Protein AF-A0A7S0G4Y9-F1 (afdb_monomer_lite)

pLDDT: mean 78.62, std 12.66, range [40.06, 92.81]

Secondary structure (DSSP, 8-state):
-HHHHHHHHHHHHH----SS-HHHHHHHHHHHHHHHHHHHHHHHHHHSPSSHHHHHHHHHHHHHHHHHHHHHHHHHHHHH---GGGHHHHHHHHHHHHHHHHHIIIIIGGGS------TTS-HHHHHHHHHHHHHHHHHHHHHHHHHHHS-GGG-TTHHHHHHHHHHHHHHHHHHHHHHHHHHH--

Foldseek 3Di:
DLVVLQVQLVVLVPDPDPDQCNLLSNLSSLLSNLQSLLVVLQVCLVPDDDDPSSLVSLVSSLVSLVSSLLSLLLNLLCLLDVDPVPVVSSVVSSVVLVVLLQCQLPPVLVVLQDFDPRPPDDRNSRSSSVSSVLSSLVSSLVSLVSLCPDDPPPDDCNVVSVVSNVVSVVVNVVSSVVSVVVVVVD

Sequence (186 aa):
LSLESILFFAVVSRSQDPYAHEGIARAFSLIFLFQSAAAFSCVLSLQSFEGMFSEVVATASAFFIIATLFVCIPGAALVAIPEMRYRVWKTALTLVNIVALFFSAMIVGPKIGTTLNLPYVTDTLQSRLVGAMFGALMMVLIASLIRLVRPPESLKGRSGAAVLASGTTFILLAGAVWAFLADDCQ

Radius of gyration: 17.57 Å; chains: 1; bounding box: 50×26×52 Å

Structure (mmCIF, N/CA/C/O backbone):
data_AF-A0A7S0G4Y9-F1
#
_entry.id   AF-A0A7S0G4Y9-F1
#
loop_
_atom_site.group_PDB
_atom_site.id
_atom_site.type_symbol
_atom_site.label_atom_id
_atom_site.label_alt_id
_atom_site.label_comp_id
_atom_site.label_asym_id
_atom_site.label_entity_id
_atom_site.label_seq_id
_atom_site.pdbx_PDB_ins_code
_atom_site.Cartn_x
_atom_site.Cartn_y
_atom_site.Cartn_z
_atom_site.occupancy
_atom_site.B_iso_or_equiv
_atom_site.auth_seq_id
_atom_site.auth_comp_id
_atom_site.auth_asym_id
_atom_site.auth_atom_id
_atom_site.pdbx_PDB_model_num
ATOM 1 N N . LEU A 1 1 ? 6.230 -10.897 12.586 1.00 50.62 1 LEU A N 1
ATOM 2 C CA . LEU A 1 1 ? 5.879 -9.973 11.486 1.00 50.62 1 LEU A CA 1
ATOM 3 C C . LEU A 1 1 ? 6.263 -8.513 11.757 1.00 50.62 1 LEU A C 1
ATOM 5 O O . LEU A 1 1 ? 7.267 -8.086 11.217 1.00 50.62 1 LEU A O 1
ATOM 9 N N . SER A 1 2 ? 5.557 -7.745 12.603 1.00 42.41 2 SER A N 1
ATOM 10 C CA . SER A 1 2 ? 5.796 -6.287 12.736 1.00 42.41 2 SER A CA 1
ATOM 11 C C . SER A 1 2 ? 7.212 -5.922 13.209 1.00 42.41 2 SER A C 1
ATOM 13 O O . SER A 1 2 ? 7.844 -5.030 12.652 1.00 42.41 2 SER A O 1
ATOM 15 N N . LEU A 1 3 ? 7.758 -6.651 14.190 1.00 40.06 3 LEU A N 1
ATOM 16 C CA . LEU A 1 3 ? 9.147 -6.474 14.639 1.00 40.06 3 LEU A CA 1
ATOM 17 C C . LEU A 1 3 ? 10.171 -6.885 13.570 1.00 40.06 3 LEU A C 1
ATOM 19 O O . LEU A 1 3 ? 11.186 -6.216 13.406 1.00 40.06 3 LEU A O 1
ATOM 23 N N . GLU A 1 4 ? 9.893 -7.942 12.806 1.00 46.44 4 GLU A N 1
ATOM 24 C CA . GLU A 1 4 ? 10.764 -8.409 11.717 1.00 46.44 4 GLU A CA 1
ATOM 25 C C . GLU A 1 4 ? 10.789 -7.410 10.561 1.00 46.44 4 GLU A C 1
ATOM 27 O O . GLU A 1 4 ? 11.847 -7.136 10.008 1.00 46.44 4 GLU A O 1
ATOM 32 N N . SER A 1 5 ? 9.650 -6.805 10.235 1.00 53.88 5 SER A N 1
ATOM 33 C CA . SER A 1 5 ? 9.530 -5.754 9.225 1.00 53.88 5 SER A CA 1
ATOM 34 C C . SER A 1 5 ? 10.245 -4.460 9.639 1.00 53.88 5 SER A C 1
ATOM 36 O O . SER A 1 5 ? 10.890 -3.827 8.802 1.00 53.88 5 SER A O 1
ATOM 38 N N . ILE A 1 6 ? 10.211 -4.094 10.928 1.00 52.88 6 ILE A N 1
ATOM 39 C CA . ILE A 1 6 ? 10.985 -2.967 11.482 1.00 52.88 6 ILE A CA 1
ATOM 40 C C . ILE A 1 6 ? 12.492 -3.265 11.443 1.00 52.88 6 ILE A C 1
ATOM 42 O O . ILE A 1 6 ? 13.283 -2.409 11.043 1.00 52.88 6 ILE A O 1
ATOM 46 N N . LEU A 1 7 ? 12.900 -4.483 11.807 1.00 49.75 7 LEU A N 1
ATOM 47 C CA . LEU A 1 7 ? 14.296 -4.920 11.724 1.00 49.75 7 LEU A CA 1
ATOM 48 C C . LEU A 1 7 ? 14.783 -4.963 10.271 1.00 49.75 7 LEU A C 1
ATOM 50 O O . LEU A 1 7 ? 15.878 -4.488 9.980 1.00 49.75 7 LEU A O 1
ATOM 54 N N . PHE A 1 8 ? 13.954 -5.439 9.343 1.00 59.69 8 PHE A N 1
ATOM 55 C CA . PHE A 1 8 ? 14.255 -5.430 7.914 1.00 59.69 8 PHE A CA 1
ATOM 56 C C . PHE A 1 8 ? 14.412 -3.996 7.387 1.00 59.69 8 PHE A C 1
ATOM 58 O O . PHE A 1 8 ? 15.362 -3.716 6.658 1.00 59.69 8 PHE A O 1
ATOM 65 N N . PHE A 1 9 ? 13.565 -3.052 7.820 1.00 56.75 9 PHE A N 1
ATOM 66 C CA . PHE A 1 9 ? 13.752 -1.626 7.533 1.00 56.75 9 PHE A CA 1
ATOM 67 C C . PHE A 1 9 ? 15.085 -1.088 8.067 1.00 56.75 9 PHE A C 1
ATOM 69 O O . PHE A 1 9 ? 15.824 -0.420 7.335 1.00 56.75 9 PHE A O 1
ATOM 76 N N . ALA A 1 10 ? 15.417 -1.383 9.324 1.00 51.41 10 ALA A N 1
ATOM 77 C CA . ALA A 1 10 ? 16.649 -0.924 9.959 1.00 51.41 10 ALA A CA 1
ATOM 78 C C . ALA A 1 10 ? 17.910 -1.483 9.269 1.00 51.41 10 ALA A C 1
ATOM 80 O O . ALA A 1 10 ? 18.903 -0.771 9.122 1.00 51.41 10 ALA A O 1
ATOM 81 N N . VAL A 1 11 ? 17.860 -2.730 8.794 1.00 54.97 11 VAL A N 1
ATOM 82 C CA . VAL A 1 11 ? 18.956 -3.371 8.051 1.00 54.97 11 VAL A CA 1
ATOM 83 C C . VAL A 1 11 ? 19.083 -2.789 6.640 1.00 54.97 11 VAL A C 1
ATOM 85 O O . VAL A 1 11 ? 20.169 -2.359 6.254 1.00 54.97 11 VAL A O 1
ATOM 88 N N . VAL A 1 12 ? 17.979 -2.690 5.893 1.00 59.25 12 VAL A N 1
ATOM 89 C CA . VAL A 1 12 ? 17.970 -2.161 4.515 1.00 59.25 12 VAL A CA 1
ATOM 90 C C . VAL A 1 12 ? 18.348 -0.678 4.464 1.00 59.25 12 VAL A C 1
ATOM 92 O O . VAL A 1 12 ? 18.997 -0.231 3.522 1.00 59.25 12 VAL A O 1
ATOM 95 N N . SER A 1 13 ? 17.973 0.107 5.476 1.00 55.97 13 SER A N 1
ATOM 96 C CA . SER A 1 13 ? 18.358 1.524 5.559 1.00 55.97 13 SER A CA 1
ATOM 97 C C . SER A 1 13 ? 19.846 1.734 5.865 1.00 55.97 13 SER A C 1
ATOM 99 O O . SER A 1 13 ? 20.377 2.795 5.535 1.00 55.97 13 SER A O 1
ATOM 101 N N . ARG A 1 14 ? 20.528 0.735 6.448 1.00 53.78 14 ARG A N 1
ATOM 102 C CA . ARG A 1 14 ? 21.974 0.764 6.720 1.00 53.78 14 ARG A CA 1
ATOM 103 C C . ARG A 1 14 ? 22.836 0.106 5.637 1.00 53.78 14 ARG A C 1
ATOM 105 O O . ARG A 1 14 ? 24.019 0.430 5.566 1.00 53.78 14 ARG A O 1
ATOM 112 N N . SER A 1 15 ? 22.295 -0.783 4.801 1.00 48.94 15 SER A N 1
ATOM 113 C CA . SER A 1 15 ? 23.057 -1.422 3.718 1.00 48.94 15 SER A CA 1
ATOM 114 C C . SER A 1 15 ? 23.326 -0.436 2.571 1.00 48.94 15 SER A C 1
ATOM 116 O O . SER A 1 15 ? 22.423 -0.103 1.804 1.00 48.94 15 SER A O 1
ATOM 118 N N . GLN A 1 16 ? 24.567 0.041 2.460 1.00 47.16 16 GLN A N 1
ATOM 119 C CA . GLN A 1 16 ? 25.037 0.962 1.418 1.00 47.16 16 GLN A CA 1
ATOM 120 C C . GLN A 1 16 ? 25.515 0.217 0.157 1.00 47.16 16 GLN A C 1
ATOM 122 O O . GLN A 1 16 ? 26.682 0.331 -0.206 1.00 47.16 16 GLN A O 1
ATOM 127 N N . ASP A 1 17 ? 24.650 -0.544 -0.523 1.00 42.66 17 ASP A N 1
ATOM 128 C CA . ASP A 1 17 ? 25.013 -1.096 -1.839 1.00 42.66 17 ASP A CA 1
ATOM 129 C C . ASP A 1 17 ? 24.678 -0.092 -2.965 1.00 42.66 17 ASP A C 1
ATOM 131 O O . ASP A 1 17 ? 23.501 0.210 -3.194 1.00 42.66 17 ASP A O 1
ATOM 135 N N . PRO A 1 18 ? 25.682 0.445 -3.693 1.00 44.56 18 PRO A N 1
ATOM 136 C CA . PRO A 1 18 ? 25.530 1.640 -4.533 1.00 44.56 18 PRO A CA 1
ATOM 137 C C . PRO A 1 18 ? 24.870 1.410 -5.903 1.00 44.56 18 PRO A C 1
ATOM 139 O O . PRO A 1 18 ? 24.766 2.345 -6.699 1.00 44.56 18 PRO A O 1
ATOM 142 N N . TYR A 1 19 ? 24.394 0.203 -6.222 1.00 46.56 19 TYR A N 1
ATOM 143 C CA . TYR A 1 19 ? 23.909 -0.106 -7.569 1.00 46.56 19 TYR A CA 1
ATOM 144 C C . TYR A 1 19 ? 22.408 -0.463 -7.620 1.00 46.56 19 TYR A C 1
ATOM 146 O O . TYR A 1 19 ? 21.954 -1.526 -7.212 1.00 46.56 19 TYR A O 1
ATOM 154 N N . ALA A 1 20 ? 21.644 0.448 -8.232 1.00 47.75 20 ALA A N 1
ATOM 155 C CA . ALA A 1 20 ? 20.353 0.260 -8.915 1.00 47.75 20 ALA A CA 1
ATOM 156 C C . ALA A 1 20 ? 19.067 -0.046 -8.113 1.00 47.75 20 ALA A C 1
ATOM 158 O O . ALA A 1 20 ? 17.983 0.063 -8.698 1.00 47.75 20 ALA A O 1
ATOM 159 N N . HIS A 1 21 ? 19.113 -0.361 -6.814 1.00 58.59 21 HIS A N 1
ATOM 160 C CA . HIS A 1 21 ? 17.891 -0.702 -6.052 1.00 58.59 21 HIS A CA 1
ATOM 161 C C . HIS A 1 21 ? 17.623 0.135 -4.798 1.00 58.59 21 HIS A C 1
ATOM 163 O O . HIS A 1 21 ? 16.581 -0.046 -4.174 1.00 58.59 21 HIS A O 1
ATOM 169 N N . GLU A 1 22 ? 18.469 1.116 -4.485 1.00 66.31 22 GLU A N 1
ATOM 170 C CA . GLU A 1 22 ? 18.363 1.936 -3.269 1.00 66.31 22 GLU A CA 1
ATOM 171 C C . GLU A 1 22 ? 17.001 2.645 -3.131 1.00 66.31 22 GLU A C 1
ATOM 173 O O . GLU A 1 22 ? 16.383 2.618 -2.070 1.00 66.31 22 GLU A O 1
ATOM 178 N N . GLY A 1 23 ? 16.473 3.220 -4.220 1.00 68.44 23 GLY A N 1
ATOM 179 C CA . GLY A 1 23 ? 15.169 3.894 -4.199 1.00 68.44 23 GLY A CA 1
ATOM 180 C C . GLY A 1 23 ? 13.991 2.943 -3.967 1.00 68.44 23 GLY A C 1
ATOM 181 O O . GLY A 1 23 ? 13.080 3.266 -3.209 1.00 68.44 23 GLY A O 1
ATOM 182 N N . ILE A 1 24 ? 14.018 1.762 -4.593 1.00 74.19 24 ILE A N 1
ATOM 183 C CA . ILE A 1 24 ? 12.978 0.734 -4.431 1.00 74.19 24 ILE A CA 1
ATOM 184 C C . ILE A 1 24 ? 13.040 0.163 -3.012 1.00 74.19 24 ILE A C 1
ATOM 186 O O . ILE A 1 24 ? 12.021 0.103 -2.331 1.00 74.19 24 ILE A O 1
ATOM 190 N N . ALA A 1 25 ? 14.239 -0.196 -2.552 1.00 74.25 25 ALA A N 1
ATOM 191 C CA . ALA A 1 25 ? 14.470 -0.752 -1.228 1.00 74.25 25 ALA A CA 1
ATOM 192 C C . ALA A 1 25 ? 14.025 0.217 -0.123 1.00 74.25 25 ALA A C 1
ATOM 194 O O . ALA A 1 25 ? 13.313 -0.200 0.783 1.00 74.25 25 ALA A O 1
ATOM 195 N N . ARG A 1 26 ? 14.342 1.515 -0.245 1.00 76.69 26 ARG A N 1
ATOM 196 C CA . ARG A 1 26 ? 13.870 2.563 0.678 1.00 76.69 26 ARG A CA 1
ATOM 197 C C . ARG A 1 26 ? 12.352 2.736 0.673 1.00 76.69 26 ARG A C 1
ATOM 199 O O . ARG A 1 26 ? 11.760 2.931 1.727 1.00 76.69 26 ARG A O 1
ATOM 206 N N . ALA A 1 27 ? 11.713 2.678 -0.495 1.00 79.88 27 ALA A N 1
ATOM 207 C CA . ALA A 1 27 ? 10.259 2.791 -0.577 1.00 79.88 27 ALA A CA 1
ATOM 208 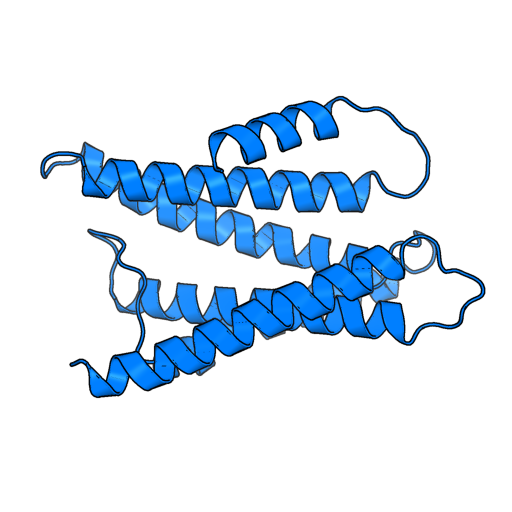C C . ALA A 1 27 ? 9.571 1.589 0.088 1.00 79.88 27 ALA A C 1
ATOM 210 O O . ALA A 1 27 ? 8.699 1.779 0.931 1.00 79.88 27 ALA A O 1
ATOM 211 N N . PHE A 1 28 ? 9.999 0.361 -0.228 1.00 76.25 28 PHE A N 1
ATOM 212 C CA . PHE A 1 28 ? 9.459 -0.845 0.407 1.00 76.25 28 PHE A CA 1
ATOM 213 C C . PHE A 1 28 ? 9.726 -0.876 1.902 1.00 76.25 28 PHE A C 1
ATOM 215 O O . PHE A 1 28 ? 8.842 -1.233 2.673 1.00 76.25 28 PHE A O 1
ATOM 222 N N . SER A 1 29 ? 10.921 -0.477 2.325 1.00 79.00 29 SER A N 1
ATOM 223 C CA . SER A 1 29 ? 11.265 -0.464 3.733 1.00 79.00 29 SER A CA 1
ATOM 224 C C . SER A 1 29 ? 10.370 0.526 4.502 1.00 79.00 29 SER A C 1
ATOM 226 O O . SER A 1 29 ? 9.847 0.168 5.556 1.00 79.00 29 SER A O 1
ATOM 228 N N . LEU A 1 30 ? 10.129 1.732 3.973 1.00 82.94 30 LEU A N 1
ATOM 229 C CA . LEU A 1 30 ? 9.201 2.702 4.573 1.00 82.94 30 LEU A CA 1
ATOM 230 C C . LEU A 1 30 ? 7.753 2.190 4.605 1.00 82.94 30 LEU A C 1
ATOM 232 O O . LEU A 1 30 ? 7.069 2.378 5.609 1.00 82.94 30 LEU A O 1
ATOM 236 N N . ILE A 1 31 ? 7.296 1.509 3.546 1.00 84.50 31 ILE A N 1
ATOM 237 C CA . ILE A 1 31 ? 5.980 0.844 3.518 1.00 84.50 31 ILE A CA 1
ATOM 238 C C . ILE A 1 31 ? 5.890 -0.181 4.654 1.00 84.50 31 ILE A C 1
ATOM 240 O O . ILE A 1 31 ? 4.937 -0.148 5.428 1.00 84.50 31 ILE A O 1
ATOM 244 N N . PHE A 1 32 ? 6.897 -1.046 4.802 1.00 81.50 32 PHE A N 1
ATOM 245 C CA . PHE A 1 32 ? 6.936 -2.047 5.868 1.00 81.50 32 PHE A CA 1
ATOM 246 C C . PHE A 1 32 ? 6.955 -1.421 7.264 1.00 81.50 32 PHE A C 1
ATOM 248 O O . PHE A 1 32 ? 6.251 -1.906 8.152 1.00 81.50 32 PHE A O 1
ATOM 255 N N . LEU A 1 33 ? 7.719 -0.344 7.461 1.00 85.81 33 LEU A N 1
ATOM 256 C CA . LEU A 1 33 ? 7.771 0.387 8.725 1.00 85.81 33 LEU A CA 1
ATOM 257 C C . LEU A 1 33 ? 6.390 0.933 9.102 1.00 85.81 33 LEU A C 1
ATOM 259 O O . LEU A 1 33 ? 5.911 0.672 10.206 1.00 85.81 33 LEU A O 1
ATOM 263 N N . PHE A 1 34 ? 5.735 1.652 8.187 1.00 88.88 34 PHE A N 1
ATOM 264 C CA . PHE A 1 34 ? 4.433 2.258 8.459 1.00 88.88 34 PHE A CA 1
ATOM 265 C C . PHE A 1 34 ? 3.315 1.224 8.591 1.00 88.88 34 PHE A C 1
ATOM 267 O O . PHE A 1 34 ? 2.492 1.359 9.491 1.00 88.88 34 PHE A O 1
ATOM 274 N N . GLN A 1 35 ? 3.316 0.145 7.804 1.00 87.00 35 GLN A N 1
ATOM 275 C CA . GLN A 1 35 ? 2.364 -0.955 8.002 1.00 87.00 35 GLN A CA 1
ATOM 276 C C . GLN A 1 35 ? 2.541 -1.628 9.364 1.00 87.00 35 GLN A C 1
ATOM 278 O O . GLN A 1 35 ? 1.561 -1.919 10.047 1.00 87.00 35 GLN A O 1
ATOM 283 N N . SER A 1 36 ? 3.787 -1.845 9.784 1.00 84.75 36 SER A N 1
ATOM 284 C CA . SER A 1 36 ? 4.087 -2.461 11.079 1.00 84.75 36 SER A CA 1
ATOM 285 C C . SER A 1 36 ? 3.679 -1.562 12.238 1.00 84.75 36 SER A C 1
ATOM 287 O O . SER A 1 36 ? 3.105 -2.053 13.208 1.00 84.75 36 SER A O 1
ATOM 289 N N . ALA A 1 37 ? 3.932 -0.254 12.123 1.00 86.94 37 ALA A N 1
ATOM 290 C CA . ALA A 1 37 ? 3.493 0.744 13.091 1.00 86.94 37 ALA A CA 1
ATOM 291 C C . ALA A 1 37 ? 1.960 0.827 13.149 1.00 86.94 37 ALA A C 1
ATOM 293 O O . ALA A 1 37 ? 1.395 0.786 14.236 1.00 86.94 37 ALA A O 1
ATOM 294 N N . ALA A 1 38 ? 1.283 0.836 11.996 1.00 87.56 38 ALA A N 1
ATOM 295 C CA . ALA A 1 38 ? -0.175 0.813 11.919 1.00 87.56 38 ALA A CA 1
ATOM 296 C C . ALA A 1 38 ? -0.766 -0.419 12.615 1.00 87.56 38 ALA A C 1
ATOM 298 O O . ALA A 1 38 ? -1.675 -0.280 13.435 1.00 87.56 38 ALA A O 1
ATOM 299 N N . ALA A 1 39 ? -0.232 -1.609 12.325 1.00 86.25 39 ALA A N 1
ATOM 300 C CA . ALA A 1 39 ? -0.673 -2.859 12.934 1.00 86.25 39 ALA A CA 1
ATOM 301 C C . ALA A 1 39 ? -0.412 -2.877 14.446 1.00 86.25 39 ALA A C 1
ATOM 303 O O . ALA A 1 39 ? -1.293 -3.249 15.216 1.00 86.25 39 ALA A O 1
ATOM 304 N N . PHE A 1 40 ? 0.773 -2.437 14.881 1.00 87.12 40 PHE A N 1
ATOM 305 C CA . PHE A 1 40 ? 1.121 -2.355 16.298 1.00 87.12 40 PHE A CA 1
ATOM 306 C C . PHE A 1 40 ? 0.202 -1.391 17.055 1.00 87.12 40 PHE A C 1
ATOM 308 O O . PHE A 1 40 ? -0.350 -1.762 18.087 1.00 87.12 40 PHE A O 1
ATOM 315 N N . SER A 1 41 ? -0.022 -0.192 16.513 1.00 86.88 41 SER A N 1
ATOM 316 C CA . SER A 1 41 ? -0.965 0.774 17.073 1.00 86.88 41 SER A CA 1
ATOM 317 C C . SER A 1 41 ? -2.386 0.208 17.118 1.00 86.88 41 SER A C 1
ATOM 319 O O . SER A 1 41 ? -3.021 0.264 18.160 1.00 86.88 41 SER A O 1
ATOM 321 N N . CYS A 1 42 ? -2.871 -0.431 16.052 1.00 86.75 42 CYS A N 1
ATOM 322 C CA . CYS A 1 42 ? -4.204 -1.042 16.053 1.00 86.75 42 CYS A CA 1
ATOM 323 C C . CYS A 1 42 ? -4.353 -2.090 17.173 1.00 86.75 42 CYS A C 1
ATOM 325 O O . CYS A 1 42 ? -5.282 -2.020 17.980 1.00 86.75 42 CYS A O 1
ATOM 327 N N . VAL A 1 43 ? -3.388 -3.008 17.297 1.00 86.50 43 VAL A N 1
ATOM 328 C CA . VAL A 1 43 ? -3.390 -4.022 18.363 1.00 86.50 43 VAL A CA 1
ATOM 329 C C . VAL A 1 43 ? -3.357 -3.371 19.745 1.00 86.50 43 VAL A C 1
ATOM 331 O O . VAL A 1 43 ? -4.126 -3.768 20.616 1.00 86.50 43 VAL A O 1
ATOM 334 N N . LEU A 1 44 ? -2.523 -2.349 19.950 1.00 86.62 44 LEU A N 1
ATOM 335 C CA . LEU A 1 44 ? -2.474 -1.627 21.220 1.00 86.62 44 LEU A CA 1
ATOM 336 C C . LEU A 1 44 ? -3.803 -0.941 21.551 1.00 86.62 44 LEU A C 1
ATOM 338 O O . LEU A 1 44 ? -4.226 -1.015 22.701 1.00 86.62 44 LEU A O 1
ATOM 342 N N . SER A 1 45 ? -4.479 -0.320 20.580 1.00 84.88 45 SER A N 1
ATOM 343 C CA . SER A 1 45 ? -5.793 0.292 20.829 1.00 84.88 45 SER A 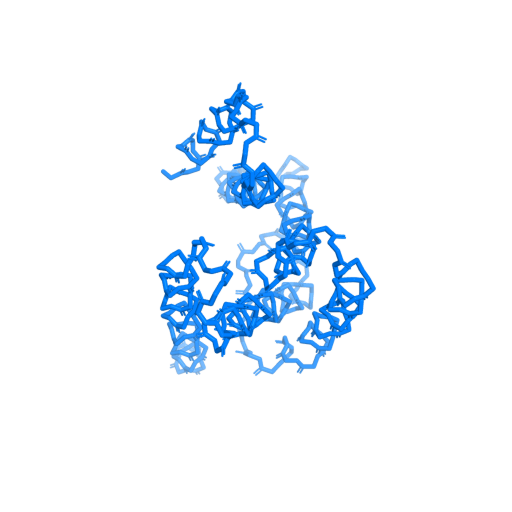CA 1
ATOM 344 C C . SER A 1 45 ? -6.849 -0.742 21.216 1.00 84.88 45 SER A C 1
ATOM 346 O O . SER A 1 45 ? -7.644 -0.495 22.114 1.00 84.88 45 SER A O 1
ATOM 348 N N . LEU A 1 46 ? -6.813 -1.932 20.611 1.00 83.81 46 LEU A N 1
ATOM 349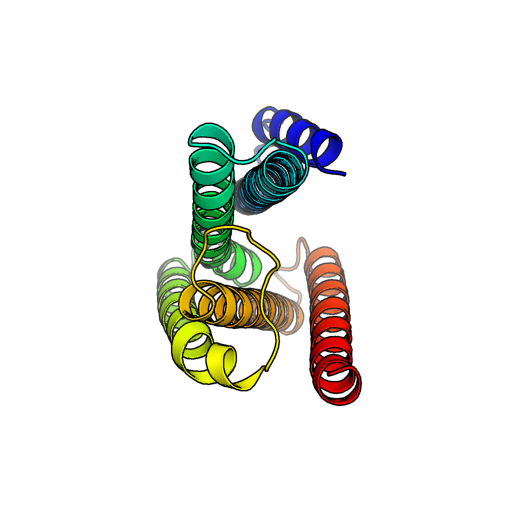 C CA . LEU A 1 46 ? -7.762 -3.003 20.922 1.00 83.81 46 LEU A CA 1
ATOM 350 C C . LEU A 1 46 ? -7.511 -3.649 22.293 1.00 83.81 46 LEU A C 1
ATOM 352 O O . LEU A 1 46 ? -8.439 -4.171 22.898 1.00 83.81 46 LEU A O 1
ATOM 356 N N . GLN A 1 47 ? -6.263 -3.649 22.769 1.00 85.38 47 GLN A N 1
ATOM 357 C CA . GLN A 1 47 ? -5.872 -4.263 24.047 1.00 85.38 47 GLN A CA 1
ATOM 358 C C . GLN A 1 47 ? -5.852 -3.271 25.221 1.00 85.38 47 GLN A C 1
ATOM 360 O O . GLN A 1 47 ? -5.736 -3.683 26.374 1.00 85.38 47 GLN A O 1
ATOM 365 N N . SER A 1 48 ? -5.931 -1.967 24.950 1.00 78.19 48 SER A N 1
ATOM 366 C CA . SER A 1 48 ? -5.944 -0.932 25.986 1.00 78.19 48 SER A CA 1
ATOM 367 C C . SER A 1 48 ? -7.362 -0.708 26.509 1.00 78.19 48 SER A C 1
ATOM 369 O O . SER A 1 48 ? -8.316 -0.705 25.735 1.00 78.19 48 SER A O 1
ATOM 371 N N . PHE A 1 49 ? -7.500 -0.468 27.817 1.00 72.50 49 PHE A N 1
ATOM 372 C CA . PHE A 1 49 ? -8.774 -0.052 28.414 1.00 72.50 49 PHE A CA 1
ATOM 373 C C . PHE A 1 49 ? -9.282 1.256 27.786 1.00 72.50 49 PHE A C 1
ATOM 375 O O . PHE A 1 49 ? -8.484 2.098 27.360 1.00 72.50 49 PHE A O 1
ATOM 382 N N . GLU A 1 50 ? -10.606 1.425 27.750 1.00 74.44 50 GLU A N 1
ATOM 383 C CA . GLU A 1 50 ? -11.252 2.623 27.207 1.00 74.44 50 GLU A CA 1
ATOM 384 C C . GLU A 1 50 ? -10.704 3.893 27.874 1.00 74.44 50 GLU A C 1
ATOM 386 O O . GLU A 1 50 ? -10.655 4.014 29.101 1.00 74.44 50 GLU A O 1
ATOM 391 N N . GLY A 1 51 ? -10.256 4.846 27.057 1.00 77.31 51 GLY A N 1
ATOM 392 C CA . GLY A 1 51 ? -9.674 6.096 27.530 1.00 77.31 51 GLY A CA 1
ATOM 393 C C . GLY A 1 51 ? -8.888 6.831 26.449 1.00 77.31 51 GLY A C 1
ATOM 394 O O . GLY A 1 51 ? -8.659 6.313 25.356 1.00 77.31 51 GLY A O 1
ATOM 395 N N . MET A 1 52 ? -8.420 8.036 26.789 1.00 81.44 52 MET A N 1
ATOM 396 C CA . MET A 1 52 ? -7.721 8.952 25.872 1.00 81.44 52 MET A CA 1
ATOM 397 C C . MET A 1 52 ? -6.505 8.302 25.185 1.00 81.44 52 MET A C 1
ATOM 399 O O . MET A 1 52 ? -6.203 8.592 24.032 1.00 81.44 52 MET A O 1
ATOM 403 N N . PHE A 1 53 ? -5.817 7.383 25.870 1.00 83.56 53 PHE A N 1
ATOM 404 C CA . PHE A 1 53 ? -4.693 6.642 25.295 1.00 83.56 53 PHE A CA 1
ATOM 405 C C . PHE A 1 53 ? -5.123 5.721 24.142 1.00 83.56 53 PHE A C 1
ATOM 407 O O . PHE A 1 53 ? -4.455 5.694 23.110 1.00 83.56 53 PHE A O 1
ATOM 414 N N . SER A 1 54 ? -6.248 5.011 24.280 1.00 83.00 54 SER A N 1
ATOM 415 C CA . SER A 1 54 ? -6.745 4.106 23.237 1.00 83.00 54 SER A CA 1
ATOM 416 C C . SER A 1 54 ? -7.172 4.874 21.976 1.00 83.00 54 SER A C 1
ATOM 418 O O . SER A 1 54 ? -6.805 4.490 20.865 1.00 83.00 54 SER A O 1
ATOM 420 N N . GLU A 1 55 ? -7.818 6.035 22.144 1.00 84.50 55 GLU A N 1
ATOM 421 C CA . GLU A 1 55 ? -8.163 6.956 21.047 1.00 84.50 55 GLU A CA 1
ATOM 422 C C . GLU A 1 55 ? -6.930 7.477 20.292 1.00 84.50 55 GLU A C 1
ATOM 424 O O . GLU A 1 55 ? -6.870 7.435 19.058 1.00 84.50 55 GLU A O 1
ATOM 429 N N . VAL A 1 56 ? -5.915 7.953 21.022 1.00 87.31 56 VAL A N 1
ATOM 430 C CA . VAL A 1 56 ? -4.671 8.466 20.420 1.00 87.31 56 VAL A CA 1
ATOM 431 C C . VAL A 1 56 ? -3.953 7.368 19.637 1.00 87.31 56 VAL A C 1
ATOM 433 O O . VAL A 1 56 ? -3.419 7.603 18.553 1.00 87.31 56 VAL A O 1
ATOM 436 N N . VAL A 1 57 ? -3.958 6.143 20.152 1.00 87.38 57 VAL A N 1
ATOM 437 C CA . VAL A 1 57 ? -3.301 5.014 19.496 1.00 87.38 57 VAL A CA 1
ATOM 438 C C . VAL A 1 57 ? -4.090 4.537 18.264 1.00 87.38 57 VAL A C 1
ATOM 440 O O . VAL A 1 57 ? -3.481 4.248 17.230 1.00 87.38 57 VAL A O 1
ATOM 443 N N . ALA A 1 58 ? -5.423 4.519 18.309 1.00 85.31 58 ALA A N 1
ATOM 444 C CA . ALA A 1 58 ? -6.250 4.166 17.153 1.00 85.31 58 ALA A CA 1
ATOM 445 C C . ALA A 1 58 ? -6.130 5.198 16.017 1.00 85.31 58 ALA A C 1
ATOM 447 O O . ALA A 1 58 ? -5.950 4.842 14.847 1.00 85.31 58 ALA A O 1
ATOM 448 N N . THR A 1 59 ? -6.135 6.488 16.358 1.00 88.06 59 THR A N 1
ATOM 449 C CA . THR A 1 59 ? -5.901 7.572 15.389 1.00 88.06 59 THR A CA 1
ATOM 450 C C . THR A 1 59 ? -4.484 7.530 14.813 1.00 88.06 59 THR A C 1
ATOM 452 O O . THR A 1 59 ? -4.310 7.721 13.605 1.00 88.06 59 THR A O 1
ATOM 455 N N . ALA A 1 60 ? -3.474 7.183 15.620 1.00 89.06 60 ALA A N 1
ATOM 456 C CA . ALA A 1 60 ? -2.117 6.937 15.132 1.00 89.06 60 ALA A CA 1
ATOM 457 C C . ALA A 1 60 ? -2.064 5.773 14.127 1.00 89.06 60 ALA A C 1
ATOM 459 O O . ALA A 1 60 ? -1.369 5.875 13.115 1.00 89.06 60 ALA A O 1
ATOM 460 N N . SER A 1 61 ? -2.836 4.700 14.342 1.00 89.25 61 SER A N 1
ATOM 461 C CA . SER A 1 61 ? -2.941 3.600 13.373 1.00 89.25 61 SER A CA 1
ATOM 462 C C . SER A 1 61 ? -3.463 4.087 12.017 1.00 89.25 61 SER A C 1
ATOM 464 O O . SER A 1 61 ? -2.819 3.855 10.990 1.00 89.25 61 SER A O 1
ATOM 466 N N . ALA A 1 62 ? -4.562 4.849 12.008 1.00 89.25 62 ALA A N 1
ATOM 467 C CA . ALA A 1 62 ? -5.107 5.437 10.783 1.00 89.25 62 ALA A CA 1
ATOM 468 C C . ALA A 1 62 ? -4.092 6.360 10.084 1.00 89.25 62 ALA A C 1
ATOM 470 O O . ALA A 1 62 ? -3.925 6.291 8.863 1.00 89.25 62 ALA A O 1
ATOM 471 N N . PHE A 1 63 ? -3.356 7.173 10.848 1.00 92.38 63 PHE A N 1
ATOM 472 C CA . PHE A 1 63 ? -2.289 8.018 10.312 1.00 92.38 63 PHE A CA 1
ATOM 473 C C . PHE A 1 63 ? -1.181 7.198 9.634 1.00 92.38 63 PHE A C 1
ATOM 475 O O . PHE A 1 63 ? -0.775 7.521 8.517 1.00 92.38 63 PHE A O 1
ATOM 482 N N . PHE A 1 64 ? -0.720 6.108 10.253 1.00 92.81 64 PHE A N 1
ATOM 483 C CA . PHE A 1 64 ? 0.299 5.240 9.659 1.00 92.81 64 PHE A CA 1
ATOM 484 C C . PHE A 1 64 ? -0.199 4.500 8.410 1.00 92.81 64 PHE A C 1
ATOM 486 O O . PHE A 1 64 ? 0.571 4.326 7.459 1.00 92.81 64 PHE A O 1
ATOM 493 N N . ILE A 1 65 ? -1.480 4.121 8.349 1.00 89.69 65 ILE A N 1
ATOM 494 C CA . ILE A 1 65 ? -2.090 3.584 7.119 1.00 89.69 65 ILE A CA 1
ATOM 495 C C . ILE A 1 65 ? -2.023 4.638 6.010 1.00 89.69 65 ILE A C 1
ATOM 497 O O . ILE A 1 65 ? -1.537 4.352 4.916 1.00 89.69 65 ILE A O 1
ATOM 501 N N . ILE A 1 66 ? -2.431 5.875 6.294 1.00 92.06 66 ILE A N 1
ATOM 502 C CA . ILE A 1 66 ? -2.379 6.981 5.329 1.00 92.06 66 ILE A CA 1
ATOM 503 C C . ILE A 1 66 ? -0.936 7.247 4.874 1.00 92.06 66 ILE A C 1
ATOM 505 O O . ILE A 1 66 ? -0.680 7.366 3.675 1.00 92.06 66 ILE A O 1
ATOM 509 N N . ALA A 1 67 ? 0.025 7.275 5.799 1.00 91.62 67 ALA A N 1
ATOM 510 C CA . ALA A 1 67 ? 1.440 7.435 5.473 1.00 91.62 67 ALA A CA 1
ATOM 511 C C . ALA A 1 67 ? 1.938 6.313 4.548 1.00 91.62 67 ALA A C 1
ATOM 513 O O . ALA A 1 67 ? 2.607 6.585 3.549 1.00 91.62 67 ALA A O 1
ATOM 514 N N . THR A 1 68 ? 1.545 5.064 4.818 1.00 89.94 68 THR A N 1
ATOM 515 C CA . THR A 1 68 ? 1.837 3.915 3.947 1.00 89.94 68 THR A CA 1
ATOM 516 C C . THR A 1 68 ? 1.307 4.152 2.534 1.00 89.94 68 THR A C 1
ATOM 518 O O . THR A 1 68 ? 2.048 3.995 1.562 1.00 89.94 68 THR A O 1
ATOM 521 N N . LEU A 1 69 ? 0.044 4.570 2.411 1.00 90.50 69 LEU A N 1
ATOM 522 C CA . LEU A 1 69 ? -0.601 4.844 1.127 1.00 90.50 69 LEU A CA 1
ATOM 523 C C . LEU A 1 69 ? 0.156 5.913 0.330 1.00 90.50 69 LEU A C 1
ATOM 525 O O . LEU A 1 69 ? 0.390 5.728 -0.864 1.00 90.50 69 LEU A O 1
ATOM 529 N N . PHE A 1 70 ? 0.614 6.983 0.985 1.00 90.38 70 PHE A N 1
ATOM 530 C CA . PHE A 1 70 ? 1.421 8.018 0.336 1.00 90.38 70 PHE A CA 1
ATOM 531 C C . PHE A 1 70 ? 2.785 7.513 -0.136 1.00 90.38 70 PHE A C 1
ATOM 533 O O . PHE A 1 70 ? 3.225 7.915 -1.212 1.00 90.38 70 PHE A O 1
ATOM 540 N N . VAL A 1 71 ? 3.447 6.620 0.608 1.00 89.25 71 VAL A N 1
ATOM 541 C CA . VAL A 1 71 ? 4.730 6.024 0.189 1.00 89.25 71 VAL A CA 1
ATOM 542 C C . VAL A 1 71 ? 4.546 5.016 -0.954 1.00 89.25 71 VAL A C 1
ATOM 544 O O . VAL A 1 71 ? 5.414 4.908 -1.828 1.00 89.25 71 VAL A O 1
ATOM 547 N N . CYS A 1 72 ? 3.403 4.326 -1.019 1.00 87.00 72 CYS A N 1
ATOM 548 C CA . CYS A 1 72 ? 3.079 3.417 -2.121 1.00 87.00 72 CYS A CA 1
ATOM 549 C C . CYS A 1 72 ? 3.055 4.119 -3.487 1.00 87.00 72 CYS A C 1
ATOM 551 O O . CYS A 1 72 ? 3.392 3.491 -4.489 1.00 87.00 72 CYS A O 1
ATOM 553 N N . ILE A 1 73 ? 2.723 5.412 -3.552 1.00 88.06 73 ILE A N 1
ATOM 554 C CA . ILE A 1 73 ? 2.644 6.173 -4.810 1.00 88.06 73 ILE A CA 1
ATOM 555 C C . ILE A 1 73 ? 4.019 6.273 -5.508 1.00 88.06 73 ILE A C 1
ATOM 557 O O . ILE A 1 73 ? 4.156 5.759 -6.628 1.00 88.06 73 ILE A O 1
ATOM 561 N N . PRO A 1 74 ? 5.065 6.878 -4.899 1.00 86.19 74 PRO A N 1
ATOM 562 C CA . PRO A 1 74 ? 6.397 6.901 -5.492 1.00 86.19 74 PRO A CA 1
ATOM 563 C C . PRO A 1 74 ? 7.026 5.502 -5.549 1.00 86.19 74 PRO A C 1
ATOM 565 O O . PRO A 1 74 ? 7.810 5.242 -6.464 1.00 86.19 74 PRO A O 1
ATOM 568 N N . GLY A 1 75 ? 6.671 4.597 -4.625 1.00 84.75 75 GLY A N 1
ATOM 569 C CA . GLY A 1 75 ? 7.106 3.198 -4.636 1.00 84.75 75 GLY A CA 1
ATOM 570 C C . GLY A 1 75 ? 6.649 2.448 -5.890 1.00 84.75 75 GLY A C 1
ATOM 571 O O . GLY A 1 75 ? 7.475 1.871 -6.594 1.00 84.75 75 GLY A O 1
ATOM 572 N N . ALA A 1 76 ? 5.365 2.529 -6.243 1.00 84.44 76 ALA A N 1
ATOM 573 C CA . ALA A 1 76 ? 4.818 1.920 -7.454 1.00 84.44 76 ALA A CA 1
ATOM 574 C C . ALA A 1 76 ? 5.439 2.524 -8.726 1.00 84.44 76 ALA A C 1
ATOM 576 O O . ALA A 1 76 ? 5.828 1.792 -9.636 1.00 84.44 76 ALA A O 1
ATOM 577 N N . ALA A 1 77 ? 5.629 3.847 -8.775 1.00 85.25 77 ALA A N 1
ATOM 578 C CA . ALA A 1 77 ? 6.292 4.497 -9.909 1.00 85.25 77 ALA A CA 1
ATOM 579 C C . ALA A 1 77 ? 7.759 4.041 -10.073 1.00 85.25 77 ALA A C 1
ATOM 581 O O . ALA A 1 77 ? 8.222 3.830 -11.195 1.00 85.25 77 ALA A O 1
ATOM 582 N N . LEU A 1 78 ? 8.483 3.847 -8.962 1.00 83.75 78 LEU A N 1
ATOM 583 C CA . LEU A 1 78 ? 9.839 3.283 -8.932 1.00 83.75 78 LEU A CA 1
ATOM 584 C C . LEU A 1 78 ? 9.887 1.813 -9.366 1.00 83.75 78 LEU A C 1
ATOM 586 O O . LEU A 1 78 ? 10.850 1.398 -10.014 1.00 83.75 78 LEU A O 1
ATOM 590 N N . VAL A 1 79 ? 8.868 1.027 -9.011 1.00 82.31 79 VAL A N 1
ATOM 591 C CA . VAL A 1 79 ? 8.741 -0.360 -9.466 1.00 82.31 79 VAL A CA 1
ATOM 592 C C . VAL A 1 79 ? 8.526 -0.397 -10.974 1.00 82.31 79 VAL A C 1
ATOM 594 O O . VAL A 1 79 ? 9.239 -1.146 -11.632 1.00 82.31 79 VAL A O 1
ATOM 597 N N . ALA A 1 80 ? 7.629 0.426 -11.524 1.00 83.00 80 ALA A N 1
ATOM 598 C CA . ALA A 1 80 ? 7.342 0.465 -12.959 1.00 83.00 80 ALA A CA 1
ATOM 599 C C . ALA A 1 80 ? 8.533 0.962 -13.798 1.00 83.00 80 ALA A C 1
ATOM 601 O O . ALA A 1 80 ? 8.851 0.384 -14.839 1.00 83.00 80 ALA A O 1
ATOM 602 N N . ILE A 1 81 ? 9.183 2.044 -13.353 1.00 82.62 81 ILE A N 1
ATOM 603 C CA . ILE A 1 81 ? 10.261 2.723 -14.081 1.00 82.62 81 ILE A CA 1
ATOM 604 C C . ILE A 1 81 ? 11.401 3.058 -13.103 1.00 82.62 81 ILE A C 1
ATOM 606 O O . ILE A 1 81 ? 11.417 4.141 -12.506 1.00 82.62 81 ILE A O 1
ATOM 610 N N . PRO A 1 82 ? 12.375 2.146 -12.924 1.00 74.31 82 PRO A N 1
ATOM 611 C CA . PRO A 1 82 ? 13.511 2.385 -12.039 1.00 74.31 82 PRO A CA 1
ATOM 612 C C . PRO A 1 82 ? 14.545 3.350 -12.638 1.00 74.31 82 PRO A C 1
ATOM 614 O O . PRO A 1 82 ? 15.348 3.921 -11.901 1.00 74.31 82 PRO A O 1
ATOM 617 N N . GLU A 1 83 ? 14.568 3.539 -13.963 1.00 77.62 83 GLU A N 1
ATOM 618 C CA . GLU A 1 83 ? 15.644 4.276 -14.622 1.00 77.62 83 GLU A CA 1
ATOM 619 C C . GLU A 1 83 ? 15.505 5.800 -14.466 1.00 77.62 83 GLU A C 1
ATOM 621 O O . GLU A 1 83 ? 14.508 6.408 -14.861 1.00 77.62 83 GLU A O 1
ATOM 626 N N . MET A 1 84 ? 16.577 6.452 -14.003 1.00 70.69 84 MET A N 1
ATOM 627 C CA . MET A 1 84 ? 16.644 7.913 -13.835 1.00 70.69 84 MET A CA 1
ATOM 628 C C . MET A 1 84 ? 16.467 8.703 -15.142 1.00 70.69 84 MET A C 1
ATOM 630 O O . MET A 1 84 ? 16.121 9.881 -15.092 1.00 70.69 84 MET A O 1
ATOM 634 N N . ARG A 1 85 ? 16.677 8.081 -16.310 1.00 75.62 85 ARG A N 1
ATOM 635 C CA . ARG A 1 85 ? 16.492 8.727 -17.624 1.00 75.62 85 ARG A CA 1
ATOM 636 C C . ARG A 1 85 ? 15.027 9.039 -17.948 1.00 75.62 85 ARG A C 1
ATOM 638 O O . ARG A 1 85 ? 14.754 9.930 -18.741 1.00 75.62 85 ARG A O 1
ATOM 645 N N . TYR A 1 86 ? 14.081 8.347 -17.314 1.00 78.00 86 TYR A N 1
ATOM 646 C CA . TYR A 1 86 ? 12.646 8.478 -17.584 1.00 78.00 86 TYR A CA 1
ATOM 647 C C . TYR A 1 86 ? 11.907 9.249 -16.478 1.00 78.00 86 TYR A C 1
ATOM 649 O O . TYR A 1 86 ? 10.772 8.919 -16.133 1.00 78.00 86 TYR A O 1
ATOM 657 N N . ARG A 1 87 ? 12.534 10.297 -15.918 1.00 80.00 87 ARG A N 1
ATOM 658 C CA . ARG A 1 87 ? 11.944 11.128 -14.846 1.00 80.00 87 ARG A CA 1
ATOM 659 C C . ARG A 1 87 ? 10.543 11.636 -15.184 1.00 80.00 87 ARG A C 1
ATOM 661 O O . ARG A 1 87 ? 9.663 11.538 -14.343 1.00 80.00 87 ARG A O 1
ATOM 668 N N . VAL A 1 88 ? 10.321 12.106 -16.413 1.00 85.12 88 VAL A N 1
ATOM 669 C CA . VAL A 1 88 ? 9.016 12.637 -16.850 1.00 85.12 88 VAL A CA 1
ATOM 670 C C . VAL A 1 88 ? 7.924 11.566 -16.778 1.00 85.12 88 VAL A C 1
ATOM 672 O O . VAL A 1 88 ? 6.879 11.793 -16.176 1.00 85.12 88 VAL A O 1
ATOM 675 N N . TRP A 1 89 ? 8.193 10.369 -17.305 1.00 84.19 89 TRP A N 1
ATOM 676 C CA . TRP A 1 89 ? 7.263 9.237 -17.244 1.00 84.19 89 TRP A CA 1
ATOM 677 C C . TRP A 1 89 ? 6.990 8.783 -15.810 1.00 84.19 89 TRP A C 1
ATOM 679 O O . TRP A 1 89 ? 5.859 8.449 -15.469 1.00 84.19 89 TRP A O 1
ATOM 689 N N . LYS A 1 90 ? 8.008 8.813 -14.947 1.00 83.38 90 LYS A N 1
ATOM 690 C CA . LYS A 1 90 ? 7.863 8.491 -13.526 1.00 83.38 90 LYS A CA 1
ATOM 691 C C . LYS A 1 90 ? 6.993 9.515 -12.786 1.00 83.38 90 LYS A C 1
ATOM 693 O O . LYS A 1 90 ? 6.165 9.126 -11.961 1.00 83.38 90 LYS A O 1
ATOM 698 N N . THR A 1 91 ? 7.140 10.804 -13.088 1.00 85.88 91 THR A N 1
ATOM 699 C CA . THR A 1 91 ? 6.274 11.857 -12.539 1.00 85.88 91 THR A CA 1
ATOM 700 C C . THR A 1 91 ? 4.842 11.702 -13.043 1.00 85.88 91 THR A C 1
ATOM 702 O O . THR A 1 91 ? 3.915 11.745 -12.240 1.00 85.88 91 THR A O 1
ATOM 705 N N . ALA A 1 92 ? 4.653 11.435 -14.339 1.00 87.50 92 ALA A N 1
ATOM 706 C CA . ALA A 1 92 ? 3.331 11.181 -14.909 1.00 87.50 92 ALA A CA 1
ATOM 707 C C . ALA A 1 92 ? 2.645 9.974 -14.243 1.00 87.50 92 ALA A C 1
ATOM 709 O O . ALA A 1 92 ? 1.499 10.084 -13.820 1.00 87.50 92 ALA A O 1
ATOM 710 N N . LEU A 1 93 ? 3.362 8.859 -14.055 1.00 86.75 93 LEU A N 1
ATOM 711 C CA . LEU A 1 93 ? 2.844 7.692 -13.330 1.00 86.75 93 LEU A CA 1
ATOM 712 C C . LEU A 1 93 ? 2.511 8.008 -11.869 1.00 86.75 93 LEU A C 1
ATOM 714 O O . LEU A 1 93 ? 1.482 7.566 -11.377 1.00 86.75 93 LEU A O 1
ATOM 718 N N . THR A 1 94 ? 3.343 8.794 -11.182 1.00 87.00 94 THR A N 1
ATOM 719 C CA . THR A 1 94 ? 3.051 9.261 -9.814 1.00 87.00 94 THR A CA 1
ATOM 720 C C . THR A 1 94 ? 1.736 10.046 -9.772 1.00 87.00 94 THR A C 1
ATOM 722 O O . THR A 1 94 ? 0.909 9.792 -8.903 1.00 87.00 94 THR A O 1
ATOM 725 N N . LEU A 1 95 ? 1.510 10.957 -10.725 1.00 88.62 95 LEU A N 1
ATOM 726 C CA . LEU A 1 95 ? 0.270 11.738 -10.809 1.00 88.62 95 LEU A CA 1
ATOM 727 C C . LEU A 1 95 ? -0.947 10.853 -11.094 1.00 88.62 95 LEU A C 1
ATOM 729 O O . LEU A 1 95 ? -1.961 10.975 -10.410 1.00 88.62 95 LEU A O 1
ATOM 733 N N . VAL A 1 96 ? -0.833 9.927 -12.050 1.00 88.75 96 VAL A N 1
ATOM 734 C CA . VAL A 1 96 ? -1.896 8.954 -12.348 1.00 88.75 96 VAL A CA 1
ATOM 735 C C . VAL A 1 96 ? -2.211 8.106 -11.115 1.00 88.75 96 VAL A C 1
ATOM 737 O O . VAL A 1 96 ? -3.379 7.903 -10.802 1.00 88.75 96 VAL A O 1
ATOM 740 N N . ASN A 1 97 ? -1.188 7.683 -10.371 1.00 87.75 97 ASN A N 1
ATOM 741 C CA . ASN A 1 97 ? -1.357 6.923 -9.139 1.00 87.75 97 ASN A CA 1
ATOM 742 C C . ASN A 1 97 ? -2.068 7.740 -8.042 1.00 87.75 97 ASN A C 1
ATOM 744 O O . ASN A 1 97 ? -2.959 7.225 -7.375 1.00 87.75 97 ASN A O 1
ATOM 748 N N . ILE A 1 98 ? -1.748 9.028 -7.876 1.00 89.44 98 ILE A N 1
ATOM 749 C CA . ILE A 1 98 ? -2.474 9.902 -6.933 1.00 89.44 98 ILE A CA 1
ATOM 750 C C . ILE A 1 98 ? -3.966 9.946 -7.284 1.00 89.44 98 ILE A C 1
ATOM 752 O O . ILE A 1 98 ? -4.816 9.753 -6.413 1.00 89.44 98 ILE A O 1
ATOM 756 N N . VAL A 1 99 ? -4.284 10.164 -8.563 1.00 89.19 99 VAL A N 1
ATOM 757 C CA . VAL A 1 99 ? -5.672 10.241 -9.037 1.00 89.19 99 VAL A CA 1
ATOM 758 C C . VAL A 1 99 ? -6.387 8.901 -8.855 1.00 89.19 99 VAL A C 1
ATOM 760 O O . VAL A 1 99 ? -7.504 8.875 -8.341 1.00 89.19 99 VAL A O 1
ATOM 763 N N . ALA A 1 100 ? -5.743 7.789 -9.213 1.00 86.62 100 ALA A N 1
ATOM 764 C CA . ALA A 1 100 ? -6.300 6.448 -9.059 1.00 86.62 100 ALA A CA 1
ATOM 765 C C . ALA A 1 100 ? -6.569 6.101 -7.587 1.00 86.62 100 ALA A C 1
ATOM 767 O O . ALA A 1 100 ? -7.629 5.562 -7.265 1.00 86.62 100 ALA A O 1
ATOM 768 N N . LEU A 1 101 ? -5.655 6.465 -6.682 1.00 89.44 101 LEU A N 1
ATOM 769 C CA . LEU A 1 101 ? -5.832 6.268 -5.246 1.00 89.44 101 LEU A CA 1
ATOM 770 C C . LEU A 1 101 ? -7.022 7.074 -4.722 1.00 89.44 101 LEU A C 1
ATOM 772 O O . LEU A 1 101 ? -7.888 6.511 -4.054 1.00 89.44 101 LEU A O 1
ATOM 776 N N . PHE A 1 102 ? -7.120 8.357 -5.075 1.00 89.25 102 PHE A N 1
ATOM 777 C CA . PHE A 1 102 ? -8.245 9.195 -4.658 1.00 89.25 102 PHE A CA 1
ATOM 778 C C . PHE A 1 102 ? -9.583 8.673 -5.201 1.00 89.25 102 PHE A C 1
ATOM 780 O O . PHE A 1 102 ? -10.560 8.567 -4.459 1.00 89.25 102 PHE A O 1
ATOM 787 N N . PHE A 1 103 ? -9.612 8.271 -6.473 1.00 89.44 103 PHE A N 1
ATOM 788 C CA . PHE A 1 103 ? -10.791 7.684 -7.106 1.00 89.44 103 PHE A CA 1
ATOM 789 C C . PHE A 1 103 ? -11.215 6.384 -6.406 1.00 89.44 103 PHE A C 1
ATOM 791 O O . PHE A 1 103 ? -12.389 6.211 -6.080 1.00 89.44 103 PHE A O 1
ATOM 798 N N . SER A 1 104 ? -10.263 5.497 -6.100 1.00 87.25 104 SER A N 1
ATOM 799 C CA . SER A 1 104 ? -10.542 4.250 -5.378 1.00 87.25 104 SER A CA 1
ATOM 800 C C . SER A 1 104 ? -11.096 4.496 -3.970 1.00 87.25 104 SER A C 1
ATOM 802 O O . SER A 1 104 ? -12.083 3.873 -3.579 1.00 87.25 104 SER A O 1
ATOM 804 N N . ALA A 1 105 ? -10.534 5.464 -3.243 1.00 86.69 105 ALA A N 1
ATOM 805 C CA . ALA A 1 105 ? -10.959 5.811 -1.893 1.00 86.69 105 ALA A CA 1
ATOM 806 C C . ALA A 1 105 ? -12.386 6.375 -1.866 1.00 86.69 105 ALA A C 1
ATOM 808 O O . ALA A 1 105 ? -13.163 6.046 -0.973 1.00 86.69 105 ALA A O 1
ATOM 809 N N . MET A 1 106 ? -12.735 7.220 -2.843 1.00 88.38 106 MET A N 1
ATOM 810 C CA . MET A 1 106 ? -14.029 7.910 -2.872 1.00 88.38 106 MET A CA 1
ATOM 811 C C . MET A 1 106 ? -15.152 7.085 -3.504 1.00 88.38 106 MET A C 1
ATOM 813 O O . MET A 1 106 ? -16.302 7.243 -3.105 1.00 88.38 106 MET A O 1
ATOM 817 N N . ILE A 1 107 ? -14.850 6.234 -4.489 1.00 85.56 107 ILE A N 1
ATOM 818 C CA . ILE A 1 107 ? -15.882 5.548 -5.289 1.00 85.56 107 ILE A CA 1
ATOM 819 C C . ILE A 1 107 ? -15.951 4.059 -4.985 1.00 85.56 107 ILE A C 1
ATOM 821 O O . ILE A 1 107 ? -17.048 3.506 -4.926 1.00 85.56 107 ILE A O 1
ATOM 825 N N . VAL A 1 108 ? -14.803 3.402 -4.822 1.00 81.50 108 VAL A N 1
ATOM 826 C CA . VAL A 1 108 ? -14.759 1.954 -4.586 1.00 81.50 108 VAL A CA 1
ATOM 827 C C . VAL A 1 108 ? -14.953 1.666 -3.099 1.00 81.50 108 VAL A C 1
ATOM 829 O O . VAL A 1 108 ? -15.771 0.819 -2.769 1.00 81.50 108 VAL A O 1
ATOM 832 N N . GLY A 1 109 ? -14.300 2.421 -2.208 1.00 80.00 109 GLY A N 1
ATOM 833 C CA . GLY A 1 109 ? -14.409 2.255 -0.749 1.00 80.00 109 GLY A CA 1
ATOM 834 C C . GLY A 1 109 ? -15.846 2.100 -0.230 1.00 80.00 109 GLY A C 1
ATOM 835 O O . GLY A 1 109 ? -16.147 1.067 0.369 1.00 80.00 109 GLY A O 1
ATOM 836 N N . PRO A 1 110 ? -16.766 3.038 -0.534 1.00 79.81 110 PRO A N 1
ATOM 837 C CA . PRO A 1 110 ? -18.159 2.951 -0.085 1.00 79.81 110 PRO A CA 1
ATOM 838 C C . PRO A 1 110 ? -18.942 1.744 -0.621 1.00 79.81 110 PRO A C 1
ATOM 840 O O . PRO A 1 110 ? -19.999 1.430 -0.088 1.00 79.81 110 PRO A O 1
ATOM 843 N N . LYS A 1 111 ? -18.464 1.087 -1.686 1.00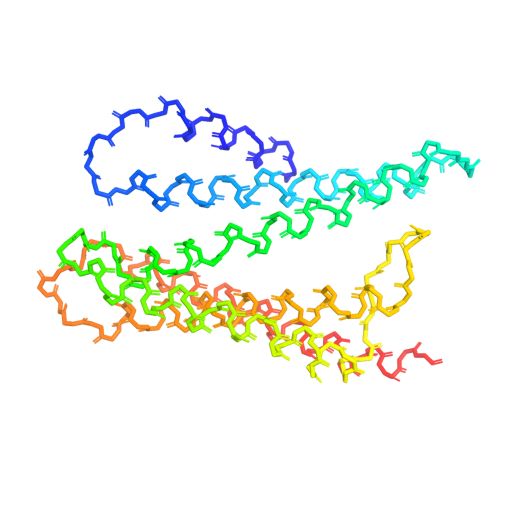 80.69 111 LYS A N 1
ATOM 844 C CA . LYS A 1 111 ? -19.142 -0.048 -2.332 1.00 80.69 111 LYS A CA 1
ATOM 845 C C . LYS A 1 111 ? -18.673 -1.413 -1.838 1.00 80.69 111 LYS A C 1
ATOM 847 O O . LYS A 1 111 ? -19.335 -2.394 -2.141 1.00 80.69 111 LYS A O 1
ATOM 852 N N . ILE A 1 112 ? -17.532 -1.494 -1.150 1.00 72.44 112 ILE A N 1
ATOM 853 C CA . ILE A 1 112 ? -16.935 -2.780 -0.749 1.00 72.44 112 ILE A CA 1
ATOM 854 C C . ILE A 1 112 ? -17.683 -3.394 0.455 1.00 72.44 112 ILE A C 1
ATOM 856 O O . ILE A 1 112 ? -17.462 -4.557 0.762 1.00 72.44 112 ILE A O 1
ATOM 860 N N . GLY A 1 113 ? -18.547 -2.648 1.157 1.00 67.69 113 GLY A N 1
ATOM 861 C CA . GLY A 1 113 ? -19.339 -3.170 2.288 1.00 67.69 113 GLY A CA 1
ATOM 862 C C . GLY A 1 113 ? -18.517 -3.552 3.530 1.00 67.69 113 GLY A C 1
ATOM 863 O O . GLY A 1 113 ? -19.073 -3.775 4.599 1.00 67.69 113 GLY A O 1
ATOM 864 N N . THR A 1 114 ? -17.183 -3.563 3.428 1.00 72.38 114 THR A N 1
ATOM 865 C CA . THR A 1 114 ? -16.266 -3.911 4.517 1.00 72.38 114 THR A CA 1
ATOM 866 C C . THR A 1 114 ? -15.573 -2.687 5.098 1.00 72.38 114 THR A C 1
ATOM 868 O O . THR A 1 114 ? -15.193 -1.747 4.390 1.00 72.38 114 THR A O 1
ATOM 871 N N . THR A 1 115 ? -15.381 -2.717 6.413 1.00 79.38 115 THR A N 1
ATOM 872 C CA . THR A 1 115 ? -14.669 -1.692 7.173 1.00 79.38 115 THR A CA 1
ATOM 873 C C . THR A 1 115 ? -13.465 -2.294 7.899 1.00 79.38 115 THR A C 1
ATOM 875 O O . THR A 1 115 ? -13.373 -3.502 8.127 1.00 79.38 115 THR A O 1
ATOM 878 N N . LEU A 1 116 ? -12.486 -1.449 8.222 1.00 78.06 116 LEU A N 1
ATOM 879 C CA . LEU A 1 116 ? -11.377 -1.823 9.098 1.00 78.06 116 LEU A CA 1
ATOM 880 C C . LEU A 1 116 ? -11.859 -1.759 10.539 1.00 78.06 116 LEU A C 1
ATOM 882 O O . LEU A 1 116 ? -12.352 -0.719 10.939 1.00 78.06 116 LEU A O 1
ATOM 886 N N . ASN A 1 117 ? -11.623 -2.788 11.349 1.00 79.62 117 ASN A N 1
ATOM 887 C CA . ASN A 1 117 ? -11.926 -2.712 12.779 1.00 79.62 117 ASN A CA 1
ATOM 888 C C . ASN A 1 117 ? -10.922 -1.792 13.507 1.00 79.62 117 ASN A C 1
ATOM 890 O O . ASN A 1 117 ? -9.950 -2.256 14.104 1.00 79.62 117 ASN A O 1
ATOM 894 N N . LEU A 1 118 ? -11.121 -0.479 13.377 1.00 79.44 118 LEU A N 1
ATOM 895 C CA . LEU A 1 118 ? -10.346 0.576 14.021 1.00 79.44 118 LEU A CA 1
ATOM 896 C C . LEU A 1 118 ? -11.245 1.273 15.047 1.00 79.44 118 LEU A C 1
ATOM 898 O O . LEU A 1 118 ? -12.088 2.087 14.656 1.00 79.44 118 LEU A O 1
ATOM 902 N N . PRO A 1 119 ? -11.087 0.981 16.349 1.00 77.62 119 PRO A N 1
ATOM 903 C CA . PRO A 1 119 ? -11.932 1.585 17.369 1.00 77.62 119 PRO A CA 1
ATOM 904 C C . PRO A 1 119 ? -11.781 3.115 17.338 1.00 77.62 119 PRO A C 1
ATOM 906 O O . PRO A 1 119 ? -10.717 3.634 17.009 1.00 77.62 119 PRO A O 1
ATOM 909 N N . TYR A 1 120 ? -12.853 3.849 17.648 1.00 80.50 120 TYR A N 1
ATOM 910 C CA . TYR A 1 120 ? -12.885 5.325 17.688 1.00 80.50 120 TYR A CA 1
ATOM 911 C C . TYR A 1 120 ? -12.682 6.057 16.346 1.00 80.50 120 TYR A C 1
ATOM 913 O O . TYR A 1 120 ? -12.726 7.287 16.295 1.00 80.50 120 TYR A O 1
ATOM 921 N N . VAL A 1 121 ? -12.505 5.336 15.237 1.00 83.25 121 VAL A N 1
ATOM 922 C CA . VAL A 1 121 ? -12.465 5.914 13.887 1.00 83.25 121 VAL A CA 1
ATOM 923 C C . VAL A 1 121 ? -13.842 5.781 13.242 1.00 83.25 121 VAL A C 1
ATOM 925 O O . VAL A 1 121 ? -14.456 4.729 13.336 1.00 83.25 121 VAL A O 1
ATOM 928 N N . THR A 1 122 ? -14.330 6.818 12.555 1.00 86.62 122 THR A N 1
ATOM 929 C CA . THR A 1 122 ? -15.648 6.768 11.896 1.00 86.62 122 THR A CA 1
ATOM 930 C C . THR A 1 122 ? -15.695 5.730 10.771 1.00 86.62 122 THR A C 1
ATOM 932 O O . THR A 1 122 ? -14.755 5.635 9.976 1.00 86.62 122 THR A O 1
ATOM 935 N N . ASP A 1 123 ? -16.818 5.021 10.633 1.00 84.62 123 ASP A N 1
ATOM 936 C CA . ASP A 1 123 ? -17.023 3.998 9.590 1.00 84.62 123 ASP A CA 1
ATOM 937 C C . ASP A 1 123 ? -16.781 4.549 8.179 1.00 84.62 123 ASP A C 1
ATOM 939 O O . ASP A 1 123 ? -16.175 3.899 7.325 1.00 84.62 123 ASP A O 1
ATOM 943 N N . THR A 1 124 ? -17.165 5.808 7.946 1.00 86.75 124 THR A N 1
ATOM 944 C CA . THR A 1 124 ? -16.900 6.521 6.691 1.00 86.75 124 THR A CA 1
ATOM 945 C C . THR A 1 124 ? -15.405 6.618 6.391 1.00 86.75 124 THR A C 1
ATOM 947 O O . THR A 1 124 ? -14.993 6.439 5.242 1.00 86.75 124 THR A O 1
ATOM 950 N N . LEU A 1 125 ? -14.570 6.921 7.393 1.00 85.69 125 LEU A N 1
ATOM 951 C CA . LEU A 1 125 ? -13.122 6.982 7.203 1.00 85.69 125 LEU A CA 1
ATOM 952 C C . LEU A 1 125 ? -12.545 5.577 7.011 1.00 85.69 125 LEU A C 1
ATOM 954 O O . LEU A 1 125 ? -11.728 5.388 6.112 1.00 85.69 125 LEU A O 1
ATOM 958 N N . GLN A 1 126 ? -13.005 4.592 7.783 1.00 87.62 126 GLN A N 1
ATOM 959 C CA . GLN A 1 126 ? -12.571 3.199 7.652 1.00 87.62 126 GLN A CA 1
ATOM 960 C C . GLN A 1 126 ? -12.853 2.642 6.246 1.00 87.62 126 GLN A C 1
ATOM 962 O O . GLN A 1 126 ? -11.946 2.113 5.606 1.00 87.62 126 GLN A O 1
ATOM 967 N N . SER A 1 127 ? -14.067 2.829 5.719 1.00 86.50 127 SER A N 1
ATOM 968 C CA . SER A 1 127 ? -14.457 2.405 4.363 1.00 86.50 127 SER A CA 1
ATOM 969 C C . SER A 1 127 ? -13.611 3.086 3.274 1.00 86.50 127 SER A C 1
ATOM 971 O O . SER A 1 127 ? -13.131 2.438 2.337 1.00 86.50 127 SER A O 1
ATOM 973 N N . ARG A 1 128 ? -13.338 4.392 3.415 1.00 89.25 128 ARG A N 1
ATOM 974 C CA . ARG A 1 128 ? -12.447 5.124 2.495 1.00 89.25 128 ARG A CA 1
ATOM 975 C C . ARG A 1 128 ? -11.009 4.607 2.548 1.00 89.25 128 ARG A C 1
ATOM 977 O O . ARG A 1 128 ? -10.364 4.529 1.502 1.00 89.25 128 ARG A O 1
ATOM 984 N N . LEU A 1 129 ? -10.510 4.243 3.733 1.00 88.69 129 LEU A N 1
ATOM 985 C CA . LEU A 1 129 ? -9.183 3.643 3.902 1.00 88.69 129 LEU A CA 1
ATOM 986 C C . LEU A 1 129 ? -9.102 2.270 3.227 1.00 88.69 129 LEU A C 1
ATOM 988 O O . LEU A 1 129 ? -8.138 2.029 2.503 1.00 88.69 129 LEU A O 1
ATOM 992 N N . VAL A 1 130 ? -10.122 1.417 3.374 1.00 88.25 130 VAL A N 1
ATOM 993 C CA . VAL A 1 130 ? -10.208 0.131 2.653 1.00 88.25 130 VAL A CA 1
ATOM 994 C C . VAL A 1 130 ? -10.159 0.362 1.142 1.00 88.25 130 VAL A C 1
ATOM 996 O O . VAL A 1 130 ? -9.318 -0.222 0.456 1.00 88.25 130 VAL A O 1
ATOM 999 N N . GLY A 1 131 ? -10.985 1.274 0.618 1.00 87.56 131 GLY A N 1
ATOM 1000 C CA . GLY A 1 131 ? -10.973 1.633 -0.805 1.00 87.56 131 GLY A CA 1
ATOM 1001 C C . GLY A 1 131 ? -9.598 2.100 -1.290 1.00 87.56 131 GLY A C 1
ATOM 1002 O O . GLY A 1 131 ? -9.119 1.647 -2.331 1.00 87.56 131 GLY A O 1
ATOM 1003 N N . ALA A 1 132 ? -8.924 2.944 -0.504 1.00 89.38 132 ALA A N 1
ATOM 1004 C CA . ALA A 1 132 ? -7.579 3.423 -0.809 1.00 89.38 132 ALA A CA 1
ATOM 1005 C C . ALA A 1 132 ? -6.525 2.300 -0.785 1.00 89.38 132 ALA A C 1
ATOM 1007 O O . ALA A 1 132 ? -5.613 2.306 -1.613 1.00 89.38 132 ALA A O 1
ATOM 1008 N N . MET A 1 133 ? -6.647 1.322 0.121 1.00 88.75 133 MET A N 1
ATOM 1009 C CA . MET A 1 133 ? -5.774 0.142 0.169 1.00 88.75 133 MET A CA 1
ATOM 1010 C C . MET A 1 133 ? -5.937 -0.729 -1.080 1.00 88.75 133 MET A C 1
ATOM 1012 O O . MET A 1 133 ? -4.933 -1.105 -1.688 1.00 88.75 133 MET A O 1
ATOM 1016 N N . PHE A 1 134 ? -7.174 -0.988 -1.516 1.00 87.06 134 PHE A N 1
ATOM 1017 C CA . PHE A 1 134 ? -7.436 -1.687 -2.781 1.00 87.06 134 PHE A CA 1
ATOM 1018 C C . PHE A 1 134 ? -6.857 -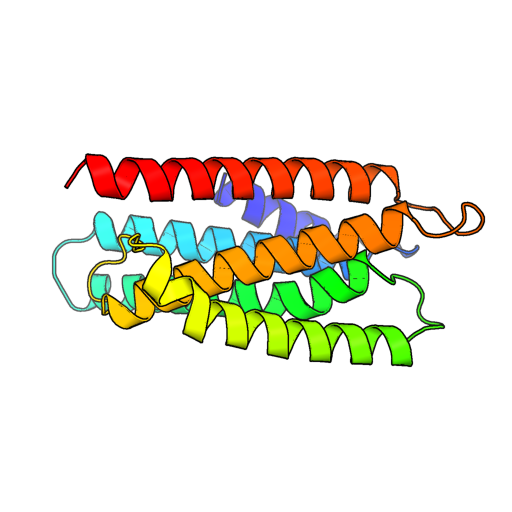0.928 -3.979 1.00 87.06 134 PHE A C 1
ATOM 1020 O O . PHE A 1 134 ? -6.193 -1.529 -4.825 1.00 87.06 134 PHE A O 1
ATOM 1027 N N . GLY A 1 135 ? -7.033 0.395 -4.028 1.00 88.00 135 GLY A N 1
ATOM 1028 C CA . GLY A 1 135 ? -6.407 1.234 -5.050 1.00 88.00 135 GLY A CA 1
ATOM 1029 C C . GLY A 1 135 ? -4.885 1.135 -5.044 1.00 88.00 135 GLY A C 1
ATOM 1030 O O . GLY A 1 135 ? -4.278 0.933 -6.094 1.00 88.00 135 GLY A O 1
ATOM 1031 N N . ALA A 1 136 ? -4.258 1.205 -3.868 1.00 87.56 136 ALA A N 1
ATOM 1032 C CA . ALA A 1 136 ? -2.814 1.049 -3.719 1.00 87.56 136 ALA A CA 1
ATOM 1033 C C . ALA A 1 136 ? -2.315 -0.305 -4.235 1.00 87.56 136 ALA A C 1
ATOM 1035 O O . ALA A 1 136 ? -1.337 -0.349 -4.985 1.00 87.56 136 ALA A O 1
ATOM 1036 N N . LEU A 1 137 ? -3.012 -1.393 -3.909 1.00 87.81 137 LEU A N 1
ATOM 1037 C CA . LEU A 1 137 ? -2.688 -2.730 -4.407 1.00 87.81 137 LEU A CA 1
ATOM 1038 C C . LEU A 1 137 ? -2.836 -2.829 -5.931 1.00 87.81 137 LEU A C 1
ATOM 1040 O O . LEU A 1 137 ? -1.937 -3.347 -6.594 1.00 87.81 137 LEU A O 1
ATOM 1044 N N . MET A 1 138 ? -3.911 -2.274 -6.498 1.00 88.62 138 MET A N 1
ATOM 1045 C CA . MET A 1 138 ? -4.122 -2.229 -7.950 1.00 88.62 138 MET A CA 1
ATOM 1046 C C . MET A 1 138 ? -3.022 -1.442 -8.668 1.00 88.62 138 MET A C 1
ATOM 1048 O O . MET A 1 138 ? -2.525 -1.879 -9.705 1.00 88.62 138 MET A O 1
ATOM 1052 N N . MET A 1 139 ? -2.583 -0.313 -8.110 1.00 90.31 139 MET A N 1
ATOM 1053 C CA . MET A 1 139 ? -1.477 0.465 -8.674 1.00 90.31 139 MET A CA 1
ATOM 1054 C C . MET A 1 139 ? -0.156 -0.302 -8.647 1.00 90.31 139 MET A C 1
ATOM 1056 O O . MET A 1 139 ? 0.590 -0.268 -9.627 1.00 90.31 139 MET A O 1
ATOM 1060 N N . VAL A 1 140 ? 0.139 -1.016 -7.555 1.00 87.62 140 VAL A N 1
ATOM 1061 C CA . VAL A 1 140 ? 1.339 -1.864 -7.465 1.00 87.62 140 VAL A CA 1
ATOM 1062 C C . VAL A 1 140 ? 1.263 -3.020 -8.464 1.00 87.62 140 VAL A C 1
ATOM 1064 O O . VAL A 1 140 ? 2.270 -3.327 -9.109 1.00 87.62 140 VAL A O 1
ATOM 1067 N N . LEU A 1 141 ? 0.086 -3.622 -8.652 1.00 88.06 141 LEU A N 1
ATOM 1068 C CA . LEU A 1 141 ? -0.134 -4.659 -9.660 1.00 88.06 141 LEU A CA 1
ATOM 1069 C C . LEU A 1 141 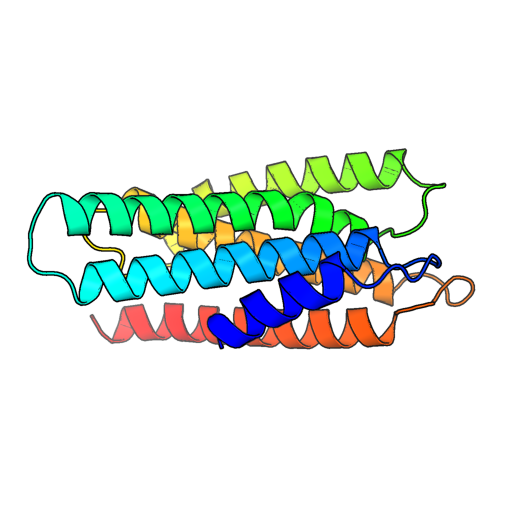? 0.118 -4.119 -11.075 1.00 88.06 141 LEU A C 1
ATOM 1071 O O . LEU A 1 141 ? 0.928 -4.684 -11.810 1.00 88.06 141 LEU A O 1
ATOM 1075 N N . ILE A 1 142 ? -0.490 -2.985 -11.435 1.00 90.12 142 ILE A N 1
ATOM 1076 C CA . ILE A 1 142 ? -0.296 -2.330 -12.738 1.00 90.12 142 ILE A CA 1
ATOM 1077 C C . ILE A 1 142 ? 1.180 -1.968 -12.950 1.00 90.12 142 ILE A C 1
ATOM 1079 O O . ILE A 1 142 ? 1.739 -2.261 -14.006 1.00 90.12 142 ILE A O 1
ATOM 1083 N N . ALA A 1 143 ? 1.845 -1.390 -11.947 1.00 87.75 143 ALA A N 1
ATOM 1084 C CA . ALA A 1 143 ? 3.267 -1.058 -12.017 1.00 87.75 143 ALA A CA 1
ATOM 1085 C C . ALA A 1 143 ? 4.146 -2.296 -12.257 1.00 87.75 143 ALA A C 1
ATOM 1087 O O . ALA A 1 143 ? 5.092 -2.257 -13.050 1.00 87.75 143 ALA A O 1
ATOM 1088 N N . SER A 1 144 ? 3.809 -3.406 -11.601 1.00 85.62 144 SER A N 1
ATOM 1089 C CA . SER A 1 144 ? 4.497 -4.686 -11.761 1.00 85.62 144 SER A CA 1
ATOM 1090 C C . SER A 1 144 ? 4.273 -5.272 -13.160 1.00 85.62 144 SER A C 1
ATOM 1092 O O . SER A 1 144 ? 5.228 -5.723 -13.792 1.00 85.62 144 SER A O 1
ATOM 1094 N N . LEU A 1 145 ? 3.051 -5.183 -13.698 1.00 89.06 145 LEU A N 1
ATOM 1095 C CA . LEU A 1 145 ? 2.720 -5.598 -15.067 1.00 89.06 145 LEU A CA 1
ATOM 1096 C C . LEU A 1 145 ? 3.445 -4.752 -16.124 1.00 89.06 145 LEU A C 1
ATOM 1098 O O . LEU A 1 145 ? 4.043 -5.314 -17.041 1.00 89.06 145 LEU A O 1
ATOM 1102 N N . ILE A 1 146 ? 3.485 -3.424 -15.967 1.00 87.44 146 ILE A N 1
ATOM 1103 C CA . ILE A 1 146 ? 4.247 -2.524 -16.854 1.00 87.44 146 ILE A CA 1
ATOM 1104 C C . ILE A 1 146 ? 5.716 -2.963 -16.926 1.00 87.44 146 ILE A C 1
ATOM 1106 O O . ILE A 1 146 ? 6.306 -3.009 -18.008 1.00 87.44 146 ILE A O 1
ATOM 1110 N N . ARG A 1 147 ? 6.309 -3.338 -15.786 1.00 84.00 147 ARG A N 1
ATOM 1111 C CA . ARG A 1 147 ? 7.688 -3.839 -15.736 1.00 84.00 147 ARG A CA 1
ATOM 1112 C C . ARG A 1 147 ? 7.863 -5.213 -16.381 1.00 84.00 147 ARG A C 1
ATOM 1114 O O . ARG A 1 147 ? 8.920 -5.469 -16.951 1.00 84.00 147 ARG A O 1
ATOM 1121 N N . LEU A 1 148 ? 6.862 -6.089 -16.306 1.00 83.62 148 LEU A N 1
ATOM 1122 C CA . LEU A 1 148 ? 6.908 -7.426 -16.912 1.00 83.62 148 LEU A CA 1
ATOM 1123 C C . LEU A 1 148 ? 6.808 -7.402 -18.442 1.00 83.62 148 LEU A C 1
ATOM 1125 O O . LEU A 1 148 ? 7.393 -8.274 -19.087 1.00 83.62 148 LEU A O 1
ATOM 1129 N N . VAL A 1 149 ? 6.078 -6.431 -18.999 1.00 86.69 149 VAL A N 1
ATOM 1130 C CA . VAL A 1 149 ? 5.835 -6.288 -20.447 1.00 86.69 149 VAL A CA 1
ATOM 1131 C C . VAL A 1 149 ? 6.957 -5.508 -21.152 1.00 86.69 149 VAL A C 1
ATOM 1133 O O . VAL A 1 149 ? 7.090 -5.583 -22.372 1.00 86.69 149 VAL A O 1
ATOM 1136 N N . ARG A 1 150 ? 7.806 -4.780 -20.411 1.00 78.75 150 ARG A N 1
ATOM 1137 C CA . ARG A 1 150 ? 8.932 -4.037 -20.999 1.00 78.75 150 ARG A CA 1
ATOM 1138 C C . ARG A 1 150 ? 9.974 -4.962 -21.669 1.00 78.75 150 ARG A C 1
ATOM 1140 O O . ARG A 1 150 ? 10.228 -6.057 -21.159 1.00 78.75 150 ARG A O 1
ATOM 1147 N N . PRO A 1 151 ? 10.610 -4.516 -22.776 1.00 72.38 151 PRO A N 1
ATOM 1148 C CA . PRO A 1 151 ? 11.576 -5.313 -23.532 1.00 72.38 151 PRO A CA 1
ATOM 1149 C C . PRO A 1 151 ? 12.765 -5.793 -22.686 1.00 72.38 151 PRO A C 1
ATOM 1151 O O . PRO A 1 151 ? 13.176 -5.103 -21.748 1.00 72.38 151 PRO A O 1
ATOM 1154 N N . PRO A 1 152 ? 13.356 -6.953 -23.026 1.00 60.94 152 PRO A N 1
ATOM 1155 C CA . PRO A 1 152 ? 14.283 -7.641 -22.142 1.00 60.94 152 PRO A CA 1
ATOM 1156 C C . PRO A 1 152 ? 15.646 -6.984 -21.923 1.00 60.94 152 PRO A C 1
ATOM 1158 O O . PRO A 1 152 ? 16.329 -7.303 -20.951 1.00 60.94 152 PRO A O 1
ATOM 1161 N N . GLU A 1 153 ? 16.013 -6.025 -22.766 1.00 55.84 153 GLU A N 1
ATOM 1162 C CA . GLU A 1 153 ? 17.337 -5.396 -22.775 1.00 55.84 153 GLU A CA 1
ATOM 1163 C C . GLU A 1 153 ? 17.645 -4.547 -21.522 1.00 55.84 153 GLU A C 1
ATOM 1165 O O . GLU A 1 153 ? 18.792 -4.158 -21.317 1.00 55.84 153 GLU A O 1
ATOM 1170 N N . SER A 1 154 ? 16.668 -4.292 -20.635 1.00 55.59 154 SER A N 1
ATOM 1171 C CA . SER A 1 154 ? 16.852 -3.499 -19.402 1.00 55.59 154 SER A CA 1
ATOM 1172 C C . SER A 1 154 ? 16.549 -4.238 -18.081 1.00 55.59 154 SER A C 1
ATOM 1174 O O . SER A 1 154 ? 16.478 -3.613 -17.020 1.00 55.59 154 SER A O 1
ATOM 1176 N N . LEU A 1 155 ? 16.350 -5.561 -18.099 1.00 55.06 155 LEU A N 1
ATOM 1177 C CA . LEU A 1 155 ? 15.662 -6.294 -17.021 1.00 55.06 155 LEU A CA 1
ATOM 1178 C C . LEU A 1 155 ? 16.542 -6.790 -15.855 1.00 55.06 155 LEU A C 1
ATOM 1180 O O . LEU A 1 155 ? 16.613 -7.990 -15.580 1.00 55.06 155 LEU A O 1
ATOM 1184 N N . LYS A 1 156 ? 17.098 -5.889 -15.042 1.00 64.69 156 LYS A N 1
ATOM 1185 C CA . LYS A 1 156 ? 17.362 -6.260 -13.635 1.00 64.69 156 LYS A CA 1
ATOM 1186 C C . LYS A 1 156 ? 16.049 -6.153 -12.842 1.00 64.69 156 LYS A C 1
ATOM 1188 O O . LYS A 1 156 ? 15.397 -5.109 -12.849 1.00 64.69 156 LYS A O 1
ATOM 1193 N N . GLY A 1 157 ? 15.619 -7.234 -12.180 1.00 65.62 157 GLY A N 1
ATOM 1194 C CA . GLY A 1 157 ? 14.460 -7.240 -11.266 1.00 65.62 157 GLY A CA 1
ATOM 1195 C C . GLY A 1 157 ? 13.094 -7.652 -11.846 1.00 65.62 157 GLY A C 1
ATOM 1196 O O . GLY A 1 157 ? 12.073 -7.348 -11.232 1.00 65.62 157 GLY A O 1
ATOM 1197 N N . ARG A 1 158 ? 13.036 -8.350 -12.994 1.00 73.69 158 ARG A N 1
ATOM 1198 C CA . ARG A 1 158 ? 11.772 -8.893 -13.549 1.00 73.69 158 ARG A CA 1
ATOM 1199 C C . ARG A 1 158 ? 11.133 -9.947 -12.643 1.00 73.69 158 ARG A C 1
ATOM 1201 O O . ARG A 1 158 ? 9.928 -9.911 -12.432 1.00 73.69 158 ARG A O 1
ATOM 1208 N N . SER A 1 159 ? 11.943 -10.835 -12.065 1.00 75.50 159 SER A N 1
ATOM 1209 C CA . SER A 1 159 ? 11.467 -11.862 -11.131 1.00 75.50 159 SER A CA 1
ATOM 1210 C C . SER A 1 159 ? 10.838 -11.242 -9.880 1.00 75.50 159 SER A C 1
ATOM 1212 O O . SER A 1 159 ? 9.786 -11.687 -9.446 1.00 75.50 159 SER A O 1
ATOM 1214 N N . GLY A 1 160 ? 11.415 -10.152 -9.356 1.00 71.44 160 GLY A N 1
ATOM 1215 C CA . GLY A 1 160 ? 10.824 -9.404 -8.241 1.00 71.44 160 GLY A CA 1
ATOM 1216 C C . GLY A 1 160 ? 9.469 -8.785 -8.598 1.00 71.44 160 GLY A C 1
ATOM 1217 O O . GLY A 1 160 ? 8.530 -8.881 -7.817 1.00 71.44 160 GLY A O 1
ATOM 1218 N N . ALA A 1 161 ? 9.332 -8.221 -9.803 1.00 78.31 161 ALA A N 1
ATOM 1219 C CA . ALA A 1 161 ? 8.048 -7.714 -10.293 1.00 78.31 161 ALA A CA 1
ATOM 1220 C C . ALA A 1 161 ? 7.008 -8.833 -10.486 1.00 78.31 161 ALA A C 1
ATOM 1222 O O . ALA A 1 161 ? 5.840 -8.628 -10.177 1.00 78.31 161 ALA A O 1
ATOM 1223 N N . ALA A 1 162 ? 7.419 -10.022 -10.940 1.00 77.38 162 ALA A N 1
ATOM 1224 C CA . ALA A 1 162 ? 6.530 -11.181 -11.049 1.00 77.38 162 ALA A CA 1
ATOM 1225 C C . ALA A 1 162 ? 6.001 -11.623 -9.677 1.00 77.38 162 ALA A C 1
ATOM 1227 O O . ALA A 1 162 ? 4.797 -11.805 -9.524 1.00 77.38 162 ALA A O 1
ATOM 1228 N N . VAL A 1 163 ? 6.882 -11.719 -8.674 1.00 76.25 163 VAL A N 1
ATOM 1229 C CA . VAL A 1 163 ? 6.507 -12.071 -7.294 1.00 76.25 163 VAL A CA 1
ATOM 1230 C C . VAL A 1 163 ? 5.571 -11.020 -6.685 1.00 76.25 163 VAL A C 1
ATOM 1232 O O . VAL A 1 163 ? 4.580 -11.366 -6.041 1.00 76.25 163 VAL A O 1
ATOM 1235 N N . LEU A 1 164 ? 5.840 -9.731 -6.918 1.00 80.00 164 LEU A N 1
ATOM 1236 C CA . LEU A 1 164 ? 4.960 -8.647 -6.473 1.00 80.00 164 LEU A CA 1
ATOM 1237 C C . LEU A 1 164 ? 3.591 -8.704 -7.160 1.00 80.00 164 LEU A C 1
ATOM 1239 O O . LEU A 1 164 ? 2.573 -8.551 -6.488 1.00 80.00 164 LEU A O 1
ATOM 1243 N N . ALA A 1 165 ? 3.545 -8.967 -8.468 1.00 83.06 165 ALA A N 1
ATOM 1244 C CA . ALA A 1 165 ? 2.294 -9.123 -9.208 1.00 83.06 165 ALA A CA 1
ATOM 1245 C C . ALA A 1 165 ? 1.476 -10.319 -8.696 1.00 83.06 165 ALA A C 1
ATOM 1247 O O . ALA A 1 165 ? 0.279 -10.179 -8.448 1.00 83.06 165 ALA A O 1
ATOM 1248 N N . SER A 1 166 ? 2.105 -11.478 -8.473 1.00 83.31 166 SER A N 1
ATOM 1249 C CA . SER A 1 166 ? 1.404 -12.652 -7.943 1.00 83.31 166 SER A CA 1
ATOM 1250 C C . SER A 1 166 ? 0.900 -12.419 -6.518 1.00 83.31 166 SER A C 1
ATOM 1252 O O . SER A 1 166 ? -0.251 -12.730 -6.221 1.00 83.31 166 SER A O 1
ATOM 1254 N N . GLY A 1 167 ? 1.724 -11.819 -5.651 1.00 77.38 167 GLY A N 1
ATOM 1255 C CA . GLY A 1 167 ? 1.344 -11.519 -4.270 1.00 77.38 167 GLY A CA 1
ATOM 1256 C C . GLY A 1 167 ? 0.205 -10.503 -4.180 1.00 77.38 167 GLY A C 1
ATOM 1257 O O . GLY A 1 167 ? -0.764 -10.722 -3.459 1.00 77.38 167 GLY A O 1
ATOM 1258 N N . THR A 1 168 ? 0.270 -9.420 -4.960 1.00 85.56 168 THR A N 1
ATOM 1259 C CA . THR A 1 168 ? -0.810 -8.417 -5.006 1.00 85.56 168 THR A CA 1
ATOM 1260 C C . THR A 1 168 ? -2.099 -8.982 -5.591 1.00 85.56 168 THR A C 1
ATOM 1262 O O . THR A 1 168 ? -3.164 -8.711 -5.047 1.00 85.56 168 THR A O 1
ATOM 1265 N N . THR A 1 169 ? -2.018 -9.820 -6.629 1.00 87.50 169 THR A N 1
ATOM 1266 C CA . THR A 1 169 ? -3.192 -10.513 -7.187 1.00 87.50 169 THR A CA 1
ATOM 1267 C C . THR A 1 169 ? -3.841 -11.423 -6.147 1.00 87.50 169 THR A C 1
ATOM 1269 O O . THR A 1 169 ? -5.056 -11.385 -5.979 1.00 87.50 169 THR A O 1
ATOM 1272 N N . PHE A 1 170 ? -3.041 -12.198 -5.408 1.00 87.75 170 PHE A N 1
ATOM 1273 C CA . PHE A 1 170 ? -3.546 -13.056 -4.338 1.00 87.75 170 PHE A CA 1
ATOM 1274 C C . PHE A 1 170 ? -4.267 -12.250 -3.249 1.00 87.75 170 PHE A C 1
ATOM 1276 O O . PHE A 1 170 ? -5.382 -12.601 -2.876 1.00 87.75 170 PHE A O 1
ATOM 1283 N N . ILE A 1 171 ? -3.676 -11.143 -2.783 1.00 84.81 171 ILE A N 1
ATOM 1284 C CA . ILE A 1 171 ? -4.292 -10.283 -1.759 1.00 84.81 171 ILE A CA 1
ATOM 1285 C C . ILE A 1 171 ? -5.587 -9.645 -2.277 1.00 84.81 171 ILE A C 1
ATOM 1287 O O . ILE A 1 171 ? -6.573 -9.606 -1.549 1.00 84.81 171 ILE A O 1
ATOM 1291 N N . LEU A 1 172 ? -5.611 -9.170 -3.525 1.00 85.88 172 LEU A N 1
ATOM 1292 C CA . LEU A 1 172 ? -6.815 -8.594 -4.131 1.00 85.88 172 LEU A CA 1
ATOM 1293 C C . LEU A 1 172 ? -7.941 -9.624 -4.254 1.00 85.88 172 LEU A C 1
ATOM 1295 O O . LEU A 1 172 ? -9.082 -9.308 -3.932 1.00 85.88 172 LEU A O 1
ATOM 1299 N N . LEU A 1 173 ? -7.622 -10.851 -4.676 1.00 87.12 173 LEU A N 1
ATOM 1300 C CA . LEU A 1 173 ? -8.589 -11.947 -4.742 1.00 87.12 173 LEU A CA 1
ATOM 1301 C C . LEU A 1 173 ? -9.098 -12.321 -3.350 1.00 87.12 173 LEU A C 1
ATOM 1303 O O . LEU A 1 173 ? -10.305 -12.418 -3.161 1.00 87.12 173 LEU A O 1
ATOM 1307 N N . ALA A 1 174 ? -8.205 -12.472 -2.370 1.00 84.94 174 ALA A N 1
ATOM 1308 C CA . ALA A 1 174 ? -8.587 -12.754 -0.989 1.00 84.94 174 ALA A CA 1
ATOM 1309 C C . ALA A 1 174 ? -9.477 -11.643 -0.410 1.00 84.94 174 ALA A C 1
ATOM 1311 O O . ALA A 1 174 ? -10.481 -11.932 0.232 1.00 84.94 174 ALA A O 1
ATOM 1312 N N . GLY A 1 175 ? -9.152 -10.379 -0.689 1.00 81.38 175 GLY A N 1
ATOM 1313 C CA . GLY A 1 175 ? -9.957 -9.230 -0.290 1.00 81.38 175 GLY A CA 1
ATOM 1314 C C . GLY A 1 175 ? -11.323 -9.184 -0.978 1.00 81.38 175 GLY A C 1
ATOM 1315 O O . GLY A 1 175 ? -12.310 -8.859 -0.329 1.00 81.38 175 GLY A O 1
ATOM 1316 N N . ALA A 1 176 ? -11.405 -9.538 -2.262 1.00 82.88 176 ALA A N 1
ATOM 1317 C CA . ALA A 1 176 ? -12.673 -9.619 -2.988 1.00 82.88 176 ALA A CA 1
ATOM 1318 C C . ALA A 1 176 ? -13.560 -10.761 -2.467 1.00 82.88 176 ALA A C 1
ATOM 1320 O O . ALA A 1 176 ? -14.756 -10.566 -2.276 1.00 82.88 176 ALA A O 1
ATOM 1321 N N . VAL A 1 177 ? -12.967 -11.927 -2.186 1.00 84.94 177 VAL A N 1
ATOM 1322 C CA . VAL A 1 177 ? -13.661 -13.057 -1.550 1.00 84.94 177 VAL A CA 1
ATOM 1323 C C . VAL A 1 177 ? -14.152 -12.666 -0.159 1.00 84.94 177 VAL A C 1
ATOM 1325 O O . VAL A 1 177 ? -15.295 -12.947 0.178 1.00 84.94 177 VAL A O 1
ATOM 1328 N N . TRP A 1 178 ? -13.323 -11.983 0.633 1.00 80.94 178 TRP A N 1
ATOM 1329 C CA . TRP A 1 178 ? -13.723 -11.483 1.947 1.00 80.94 178 TRP A CA 1
ATOM 1330 C C . TRP A 1 178 ? -14.879 -10.487 1.856 1.00 80.94 178 TRP A C 1
ATOM 1332 O O . TRP A 1 178 ? -15.834 -10.615 2.609 1.00 80.94 178 TRP A O 1
ATOM 1342 N N . ALA A 1 179 ? -14.816 -9.525 0.932 1.00 77.88 179 ALA A N 1
ATOM 1343 C CA . ALA A 1 179 ? -15.895 -8.563 0.726 1.00 77.88 179 ALA A CA 1
ATOM 1344 C C . ALA A 1 179 ? -17.212 -9.253 0.354 1.00 77.88 179 ALA A C 1
ATOM 1346 O O . ALA A 1 179 ? -18.245 -8.923 0.917 1.00 77.88 179 ALA A O 1
ATOM 1347 N N . PHE A 1 180 ? -17.153 -10.263 -0.517 1.00 79.56 180 PHE A N 1
ATOM 1348 C CA . PHE A 1 180 ? -18.320 -11.063 -0.878 1.00 79.56 180 PHE A CA 1
ATOM 1349 C C . PHE A 1 180 ? -18.880 -11.859 0.315 1.00 79.56 180 PHE A C 1
ATOM 1351 O O . PHE A 1 180 ? -20.081 -11.865 0.539 1.00 79.56 180 PHE A O 1
ATOM 1358 N N . LEU A 1 181 ? -18.017 -12.501 1.110 1.00 79.69 181 LEU A N 1
ATOM 1359 C CA . LEU A 1 181 ? -18.436 -13.291 2.277 1.00 79.69 181 LEU A CA 1
ATOM 1360 C C . LEU A 1 181 ? -18.934 -12.435 3.447 1.00 79.69 181 LEU A C 1
ATOM 1362 O O . LEU A 1 181 ? -19.733 -12.910 4.251 1.00 79.69 181 LEU A O 1
ATOM 1366 N N . ALA A 1 182 ? -18.437 -11.206 3.584 1.00 70.06 182 ALA A N 1
ATOM 1367 C CA . ALA A 1 182 ? -18.854 -10.296 4.642 1.00 70.06 182 ALA A CA 1
ATOM 1368 C C . ALA A 1 182 ? -20.323 -9.880 4.488 1.00 70.06 182 ALA A C 1
ATOM 1370 O O . ALA A 1 182 ? -21.001 -9.750 5.503 1.00 70.06 182 ALA A O 1
ATOM 1371 N N . ASP A 1 183 ? -20.809 -9.741 3.250 1.00 64.44 183 ASP A N 1
ATOM 1372 C CA . ASP A 1 183 ? -22.223 -9.470 2.963 1.00 64.44 183 ASP A CA 1
ATOM 1373 C C . ASP A 1 183 ? -23.132 -10.649 3.370 1.00 64.44 183 ASP A C 1
ATOM 1375 O O . ASP A 1 183 ? -24.272 -10.429 3.768 1.00 64.44 183 ASP A O 1
ATOM 1379 N N . ASP A 1 184 ? -22.624 -11.888 3.336 1.00 61.78 184 ASP A N 1
ATOM 1380 C CA . ASP A 1 184 ? -23.368 -13.100 3.722 1.00 61.78 184 ASP A CA 1
ATOM 1381 C C . ASP A 1 184 ? -23.315 -13.410 5.237 1.00 61.78 184 ASP A C 1
ATOM 1383 O O . ASP A 1 184 ? -24.073 -14.250 5.724 1.00 61.78 184 ASP A O 1
ATOM 1387 N N . CYS A 1 185 ? -22.395 -12.789 5.989 1.00 58.31 185 CYS A N 1
ATOM 1388 C CA . CYS A 1 185 ? -22.177 -13.051 7.423 1.00 58.31 185 CYS A CA 1
ATOM 1389 C C . CYS A 1 185 ? -22.800 -11.999 8.364 1.00 58.31 185 CYS A C 1
ATOM 1391 O O . CYS A 1 185 ? -22.638 -12.127 9.583 1.00 58.31 185 CYS A O 1
ATOM 1393 N N . GLN A 1 186 ? -23.453 -10.966 7.825 1.00 50.06 186 GLN A N 1
ATOM 1394 C CA . GLN A 1 186 ? -24.219 -9.958 8.576 1.00 50.06 186 GLN A CA 1
ATOM 1395 C C . GLN A 1 186 ? -25.698 -10.343 8.667 1.00 50.06 186 GLN A C 1
ATOM 1397 O O . GLN A 1 186 ? -26.298 -10.049 9.726 1.00 50.06 186 GLN A O 1
#

Organism: NCBI:txid101924